Protein AF-A0A2T2U569-F1 (afdb_monomer)

Solvent-accessible surface area (backbone atoms only — not comparable to full-atom values): 11747 Å² total; per-residue (Å²): 143,77,81,62,65,64,56,52,55,53,52,56,54,51,52,57,49,50,53,54,46,53,53,51,50,53,52,51,53,50,50,53,49,52,52,52,51,50,49,54,54,56,60,64,69,66,61,85,78,81,76,74,76,66,55,92,81,37,88,46,54,38,32,41,36,45,56,90,93,44,63,32,44,30,38,46,42,90,82,48,63,81,83,58,42,65,55,46,86,83,46,78,75,32,47,26,39,31,42,30,76,36,33,58,43,48,61,77,55,77,34,75,55,73,69,31,53,49,46,56,73,75,41,89,39,54,17,24,33,39,38,35,66,28,72,59,59,70,62,76,75,38,74,90,41,60,69,46,80,43,62,33,37,71,66,59,47,50,54,51,53,48,54,56,36,67,38,46,33,57,49,101,83,59,40,56,37,77,66,46,83,34,98,44,98,81,20,35,24,26,35,22,79,48,47,50,56,92,70,80,80,75,83,75,132

Foldseek 3Di:
DPPPPVVVVVVVVVVVVVVVVVVVVVVVVVVCVVVVVVVVVVVVVVDPPPPADQDPPQPFKWKWWDDPPWIKIKGAPVLADCLLALCCVVQVLFRIKIKTKAFLCVQQPNDDDPVSVCCLPPDFGWMKIKIDGHNDPPCVVCVPIDMDIDRDHSVVVVVVSNVVRLQFDADPVRHGAFRAQHPDNRMGITTGPDTSPPPPPPPDD

Sequence (205 aa):
MTRNETTLLVSFRNWTARQRAVARWGRRITFVLVVGWGLLLAARCHLPRHAVPSTADSTSAVYLVQHGWHAGIAVRRADVPDDRWPILDDVPNARYLEAGWGETRYYPGEARGVWGTLRAGLWPTGSVLHVVPIDRPVLDRFPEQTVVRVPVDSTALDALTAFVAESFTVDSTGRAVRAAPGYYADSRFYRSPLTGTLVQRRTGE

Secondary structure (DSSP, 8-state):
--SSHHHHHHHHHHHHHHHHHHHHHHHHHHHHHHHHHHHHHHHTT----------TT---EEEEEEETTEEEEEEEGGGS-TTTSTTGGG-TT-SEEEEEEEETTTTTTTT-SHHHHHHHHHS--EEEEEEEEESS-HHHH-TTSEEEEEE--HHHHHHHHHHHHHTSPB-TTSPBPEEEE-SSTT-EEEEEEEESS--------

Mean predicted aligned error: 14.85 Å

Structure (mmCIF, N/CA/C/O backbone):
data_AF-A0A2T2U569-F1
#
_entry.id   AF-A0A2T2U569-F1
#
loop_
_atom_site.group_PDB
_atom_site.id
_atom_site.type_symbol
_atom_site.label_atom_id
_atom_site.label_alt_id
_atom_site.label_comp_id
_atom_site.label_asym_id
_atom_site.label_entity_id
_atom_site.label_seq_id
_atom_site.pdbx_PDB_ins_code
_atom_site.Cartn_x
_atom_site.Cartn_y
_atom_site.Cartn_z
_atom_site.occupancy
_atom_site.B_iso_or_equiv
_atom_site.auth_seq_id
_atom_site.auth_comp_id
_atom_site.auth_asym_id
_atom_site.auth_atom_id
_atom_site.pdbx_PDB_model_num
ATOM 1 N N . MET A 1 1 ? 49.344 37.686 -60.666 1.00 49.78 1 MET A N 1
ATOM 2 C CA . MET A 1 1 ? 47.947 37.260 -60.434 1.00 49.78 1 MET A CA 1
ATOM 3 C C . MET A 1 1 ? 47.971 36.011 -59.549 1.00 49.78 1 MET A C 1
ATOM 5 O O . MET A 1 1 ? 47.895 34.921 -60.075 1.00 49.78 1 MET A O 1
ATOM 9 N N . THR A 1 2 ? 48.227 36.142 -58.237 1.00 54.59 2 THR A N 1
ATOM 10 C CA . THR A 1 2 ? 48.449 34.977 -57.333 1.00 54.59 2 THR A CA 1
ATOM 11 C C . THR A 1 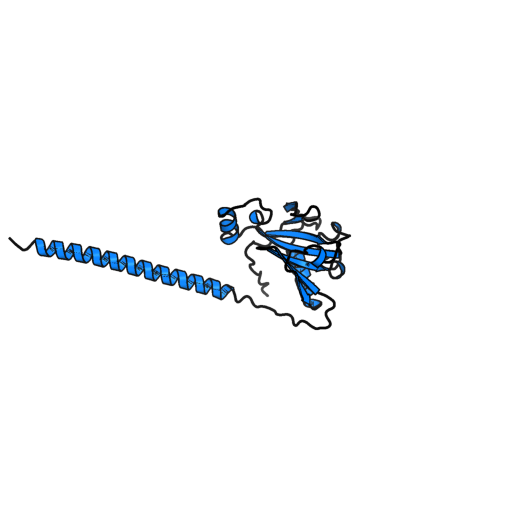2 ? 48.082 35.235 -55.857 1.00 54.59 2 THR A C 1
ATOM 13 O O . THR A 1 2 ? 48.359 34.408 -54.995 1.00 54.59 2 THR A O 1
ATOM 16 N N . ARG A 1 3 ? 47.477 36.382 -55.507 1.00 52.19 3 ARG A N 1
ATOM 17 C CA . ARG A 1 3 ? 47.291 36.791 -54.092 1.00 52.19 3 ARG A CA 1
ATOM 18 C C . ARG A 1 3 ? 45.929 36.408 -53.489 1.00 52.19 3 ARG A C 1
ATOM 20 O O . ARG A 1 3 ? 45.694 36.616 -52.304 1.00 52.19 3 ARG A O 1
ATOM 27 N N . ASN A 1 4 ? 45.025 35.873 -54.299 1.00 55.38 4 ASN A N 1
ATOM 28 C CA . ASN A 1 4 ? 43.618 35.635 -53.972 1.00 55.38 4 ASN A CA 1
ATOM 29 C C . ASN A 1 4 ? 43.306 34.172 -53.601 1.00 55.38 4 ASN A C 1
ATOM 31 O O . ASN A 1 4 ? 42.452 33.941 -52.748 1.00 55.38 4 ASN A O 1
ATOM 35 N N . GLU A 1 5 ? 44.023 33.192 -54.151 1.00 52.12 5 GLU A N 1
ATOM 36 C CA . GLU A 1 5 ? 43.747 31.766 -53.898 1.00 52.12 5 GLU A CA 1
ATOM 37 C C . GLU A 1 5 ? 44.207 31.300 -52.506 1.00 52.12 5 GLU A C 1
ATOM 39 O O . GLU A 1 5 ? 43.506 30.551 -51.821 1.00 52.12 5 GLU A O 1
ATOM 44 N N . THR A 1 6 ? 45.338 31.819 -52.020 1.00 55.66 6 THR A N 1
ATOM 45 C CA . THR A 1 6 ? 45.895 31.465 -50.704 1.00 55.66 6 THR A CA 1
ATOM 46 C C . THR A 1 6 ? 44.987 31.908 -49.552 1.00 55.66 6 THR A C 1
ATOM 48 O O . THR A 1 6 ? 44.866 31.216 -48.543 1.00 55.66 6 THR A O 1
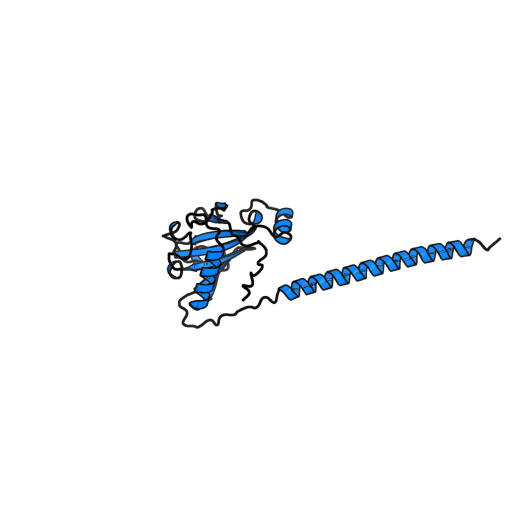ATOM 51 N N . THR A 1 7 ? 44.290 33.035 -49.709 1.00 57.53 7 THR A N 1
ATOM 52 C CA . THR A 1 7 ? 43.399 33.602 -48.684 1.00 57.53 7 THR A CA 1
ATOM 53 C C . THR A 1 7 ? 42.110 32.787 -48.529 1.00 57.53 7 THR A C 1
ATOM 55 O O . THR A 1 7 ? 41.645 32.564 -47.408 1.00 57.53 7 THR A O 1
ATOM 58 N N . LEU A 1 8 ? 41.556 32.280 -49.635 1.00 54.12 8 LEU A N 1
ATOM 59 C CA . LEU A 1 8 ? 40.336 31.466 -49.620 1.00 54.12 8 LEU A CA 1
ATOM 60 C C . LEU A 1 8 ? 40.575 30.085 -48.994 1.00 54.12 8 LEU A C 1
ATOM 62 O O . LEU A 1 8 ? 39.782 29.647 -48.158 1.00 54.12 8 LEU A O 1
ATOM 66 N N . LEU A 1 9 ? 41.703 29.438 -49.306 1.00 54.97 9 LEU A N 1
ATOM 67 C CA . LEU A 1 9 ? 42.071 28.146 -48.715 1.00 54.97 9 LEU A CA 1
ATOM 68 C C . LEU A 1 9 ? 42.332 28.240 -47.202 1.00 54.97 9 LEU A C 1
ATOM 70 O O . LEU A 1 9 ? 41.941 27.345 -46.449 1.00 54.97 9 LEU A O 1
ATOM 74 N N . VAL A 1 10 ? 42.932 29.337 -46.727 1.00 57.12 10 VAL A N 1
ATOM 75 C CA . VAL A 1 10 ? 43.124 29.588 -45.287 1.00 57.12 10 VAL A CA 1
ATOM 76 C C . VAL A 1 10 ? 41.780 29.812 -44.581 1.00 57.12 10 VAL A C 1
ATOM 78 O O . VAL A 1 10 ? 41.545 29.237 -43.516 1.00 57.12 10 VAL A O 1
ATOM 81 N N . SER A 1 11 ? 40.863 30.570 -45.188 1.00 55.56 11 SER A N 1
ATOM 82 C CA . SER A 1 11 ? 39.522 30.823 -44.638 1.00 55.56 11 SER A CA 1
ATOM 83 C C . SER A 1 11 ? 38.683 29.537 -44.507 1.00 55.56 11 SER A C 1
ATOM 85 O O . SER A 1 11 ? 38.119 29.260 -43.444 1.00 55.56 11 SER A O 1
ATOM 87 N N . PHE A 1 12 ? 38.691 28.674 -45.530 1.00 48.59 12 PHE A N 1
ATOM 88 C CA . PHE A 1 12 ? 37.958 27.397 -45.532 1.00 48.59 12 PHE A CA 1
ATOM 89 C C . PHE A 1 12 ? 38.522 26.386 -44.511 1.00 48.59 12 PHE A C 1
ATOM 91 O O . PHE A 1 12 ? 37.781 25.689 -43.806 1.00 48.59 12 PHE A O 1
ATOM 98 N N . ARG A 1 13 ? 39.853 26.341 -44.353 1.00 53.22 13 ARG A N 1
ATOM 99 C CA . ARG A 1 13 ? 40.526 25.484 -43.361 1.00 53.22 13 ARG A CA 1
ATOM 100 C C . ARG A 1 13 ? 40.231 25.931 -41.923 1.00 53.22 13 ARG A C 1
ATOM 102 O O . ARG A 1 13 ? 40.009 25.089 -41.052 1.00 53.22 13 ARG A O 1
ATOM 109 N N . ASN A 1 14 ? 40.126 27.239 -41.693 1.00 48.34 14 ASN A N 1
ATOM 110 C CA . ASN A 1 14 ? 39.764 27.816 -40.395 1.00 48.34 14 ASN A CA 1
ATOM 111 C C . ASN A 1 14 ? 38.282 27.593 -40.034 1.00 48.34 14 ASN A C 1
ATOM 113 O O . ASN A 1 14 ? 37.962 27.366 -38.864 1.00 48.34 14 ASN A O 1
ATOM 117 N N . TRP A 1 15 ? 37.385 27.580 -41.025 1.00 44.09 15 TRP A N 1
ATOM 118 C CA . TRP A 1 15 ? 35.958 27.287 -40.844 1.00 44.09 15 TRP A CA 1
ATOM 119 C C . TRP A 1 15 ? 35.713 25.841 -40.377 1.00 44.09 15 TRP A C 1
ATOM 121 O O . TRP A 1 15 ? 35.064 25.613 -39.354 1.00 44.09 15 TRP A O 1
ATOM 131 N N . THR A 1 16 ? 36.342 24.856 -41.026 1.00 53.72 16 THR A N 1
ATOM 132 C CA . THR A 1 16 ? 36.229 23.437 -40.627 1.00 53.72 16 THR A CA 1
ATOM 133 C C . THR A 1 16 ? 36.933 23.117 -39.299 1.00 53.72 16 THR A C 1
ATOM 135 O O . THR A 1 16 ? 36.534 22.194 -38.584 1.00 53.72 16 THR A O 1
ATOM 138 N N . ALA A 1 17 ? 37.985 23.856 -38.927 1.00 53.59 17 ALA A N 1
ATOM 139 C CA . ALA A 1 17 ? 38.650 23.723 -37.628 1.00 53.59 17 ALA A CA 1
ATOM 140 C C . ALA A 1 17 ? 37.791 24.285 -36.481 1.00 53.59 17 ALA A C 1
ATOM 142 O O . ALA A 1 17 ? 37.677 23.644 -35.432 1.00 53.59 17 ALA A O 1
ATOM 143 N N . ARG A 1 18 ? 37.122 25.429 -36.698 1.00 51.75 18 ARG A N 1
ATOM 144 C CA . ARG A 1 18 ? 36.139 25.999 -35.761 1.00 51.75 18 ARG A CA 1
ATOM 145 C C . ARG A 1 18 ? 34.930 25.081 -35.575 1.00 51.75 18 ARG A C 1
ATOM 147 O O . ARG A 1 18 ? 34.563 24.819 -34.435 1.00 51.75 18 ARG A O 1
ATOM 154 N N . GLN A 1 19 ? 34.383 24.496 -36.642 1.00 54.91 19 GLN A N 1
ATOM 155 C CA . GLN A 1 19 ? 33.280 23.524 -36.546 1.00 54.91 19 GLN A CA 1
ATOM 156 C C . GLN A 1 19 ? 33.671 22.251 -35.778 1.00 54.91 19 GLN A C 1
ATOM 158 O O . GLN A 1 19 ? 32.931 21.788 -34.911 1.00 54.91 19 GLN A O 1
ATOM 163 N N . ARG A 1 20 ? 34.880 21.721 -36.012 1.00 53.38 20 ARG A N 1
ATOM 164 C CA . ARG A 1 20 ? 35.423 20.576 -35.258 1.00 53.38 20 ARG A CA 1
ATOM 165 C C . ARG A 1 20 ? 35.757 20.920 -33.805 1.00 53.38 20 ARG A C 1
ATOM 167 O O . ARG A 1 20 ? 35.710 20.045 -32.943 1.00 53.38 20 ARG A O 1
ATOM 174 N N . ALA A 1 21 ? 36.114 22.166 -33.498 1.00 55.62 21 ALA A N 1
ATOM 175 C CA . ALA A 1 21 ? 36.286 22.635 -32.125 1.00 55.62 21 ALA A CA 1
ATOM 176 C C . ALA A 1 21 ? 34.934 22.764 -31.406 1.00 55.62 21 ALA A C 1
ATOM 178 O O . ALA A 1 21 ? 34.779 22.162 -30.350 1.00 55.62 21 ALA A O 1
ATOM 179 N N . VAL A 1 22 ? 33.938 23.418 -32.008 1.00 59.56 22 VAL A N 1
ATOM 180 C CA . VAL A 1 22 ? 32.576 23.547 -31.454 1.00 59.56 22 VAL A CA 1
ATOM 181 C C . VAL A 1 22 ? 31.937 22.174 -31.211 1.00 59.56 22 VAL A C 1
ATOM 183 O O . VAL A 1 22 ? 31.415 21.929 -30.128 1.00 59.56 22 VAL A O 1
ATOM 186 N N . ALA A 1 23 ? 32.080 21.224 -32.141 1.00 58.41 23 ALA A N 1
ATOM 187 C CA . ALA A 1 23 ? 31.581 19.856 -31.966 1.00 58.41 23 ALA A CA 1
ATOM 188 C C . ALA A 1 23 ? 32.303 19.079 -30.842 1.00 58.41 23 ALA A C 1
ATOM 190 O O . ALA A 1 23 ? 31.681 18.317 -30.102 1.00 58.41 23 ALA A O 1
ATOM 191 N N . ARG A 1 24 ? 33.621 19.277 -30.670 1.00 59.75 24 ARG A N 1
ATOM 192 C CA . ARG A 1 24 ? 34.391 18.685 -29.556 1.00 59.75 24 ARG A CA 1
ATOM 193 C C . ARG A 1 24 ? 34.021 19.304 -28.209 1.00 59.75 24 ARG A C 1
ATOM 195 O O . ARG A 1 24 ? 33.965 18.580 -27.219 1.00 59.75 24 ARG A O 1
ATOM 202 N N . TRP A 1 25 ? 33.761 20.608 -28.173 1.00 60.06 25 TRP A N 1
ATOM 203 C CA . TRP A 1 25 ? 33.301 21.316 -26.979 1.00 60.06 25 TRP A CA 1
ATOM 204 C C . TRP A 1 25 ? 31.881 20.890 -26.592 1.00 60.06 25 TRP A C 1
ATOM 206 O O . TRP A 1 25 ? 31.662 20.540 -25.437 1.00 60.06 25 TRP A O 1
ATOM 216 N N . GLY A 1 26 ? 30.963 20.771 -27.555 1.00 67.94 26 GLY A N 1
ATOM 217 C CA . GLY A 1 26 ? 29.616 20.242 -27.319 1.00 67.94 26 GLY A CA 1
ATOM 218 C C . GLY A 1 26 ? 29.625 18.809 -26.779 1.00 67.94 26 GLY A C 1
ATOM 219 O O . GLY A 1 26 ? 28.919 18.498 -25.822 1.00 67.94 26 GLY A O 1
ATOM 220 N N . ARG A 1 27 ? 30.499 17.943 -27.309 1.00 73.00 27 ARG A N 1
ATOM 221 C CA . ARG A 1 27 ? 30.642 16.560 -26.826 1.00 73.00 27 ARG A CA 1
ATOM 222 C C . ARG A 1 27 ? 31.241 16.473 -25.417 1.00 73.00 27 ARG A C 1
ATOM 224 O O . ARG A 1 27 ? 30.821 15.625 -24.638 1.00 73.00 27 ARG A O 1
ATOM 231 N N . ARG A 1 28 ? 32.179 17.361 -25.065 1.00 78.75 28 ARG A N 1
ATOM 232 C CA . ARG A 1 28 ? 32.732 17.465 -23.700 1.00 78.75 28 ARG A CA 1
ATOM 233 C C . ARG A 1 28 ? 31.693 17.969 -22.701 1.00 78.75 28 ARG A C 1
ATOM 235 O O . ARG A 1 28 ? 31.575 17.387 -21.632 1.00 78.75 28 ARG A O 1
ATOM 242 N N . ILE A 1 29 ? 30.916 18.988 -23.068 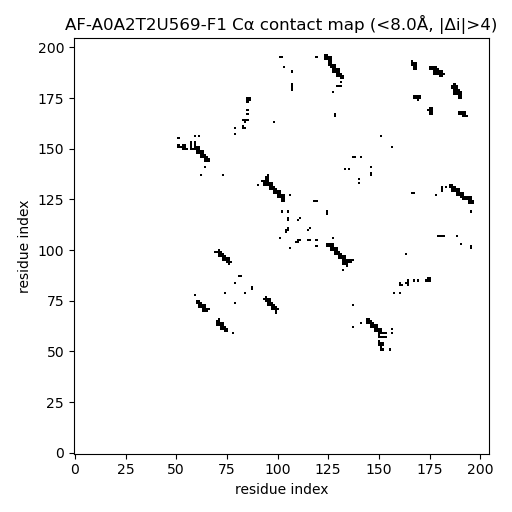1.00 82.25 29 ILE A N 1
ATOM 243 C CA . ILE A 1 29 ? 29.816 19.501 -22.237 1.00 82.25 29 ILE A CA 1
ATOM 244 C C . ILE A 1 29 ? 28.772 18.403 -22.016 1.00 82.25 29 ILE A C 1
ATOM 246 O O . ILE A 1 29 ? 28.397 18.140 -20.881 1.00 82.25 29 ILE A O 1
ATOM 250 N N . THR A 1 30 ? 28.376 17.697 -23.077 1.00 78.38 30 THR A N 1
ATOM 251 C CA . THR A 1 30 ? 27.422 16.578 -22.983 1.00 78.38 30 THR A CA 1
ATOM 252 C C . THR A 1 30 ? 27.940 15.476 -22.057 1.00 78.38 30 THR A C 1
ATOM 254 O O . THR A 1 30 ? 27.203 15.002 -21.201 1.00 78.38 30 THR A O 1
ATOM 257 N N . PHE A 1 31 ? 29.218 15.101 -22.170 1.00 83.19 31 PHE A N 1
ATOM 258 C CA . PHE A 1 31 ? 29.828 14.103 -21.289 1.00 83.19 31 PHE A CA 1
ATOM 259 C C . PHE A 1 31 ? 29.836 14.547 -19.819 1.00 83.19 31 PHE A C 1
ATOM 261 O O . PHE A 1 31 ? 29.443 13.775 -18.951 1.00 83.19 31 PHE A O 1
ATOM 268 N N . VAL A 1 32 ? 30.215 15.798 -19.536 1.00 88.44 32 VAL A N 1
ATOM 269 C CA . VAL A 1 32 ? 30.189 16.356 -18.172 1.00 88.44 32 VAL A CA 1
ATOM 270 C C . VAL A 1 32 ? 28.767 16.380 -17.610 1.00 88.44 32 VAL A C 1
ATOM 272 O O . VAL A 1 32 ? 28.576 16.027 -16.451 1.00 88.44 32 VAL A O 1
ATOM 275 N N . LEU A 1 33 ? 27.767 16.732 -18.422 1.00 87.00 33 LEU A N 1
ATOM 276 C CA . LEU A 1 33 ? 26.363 16.711 -18.008 1.00 87.00 33 LEU A CA 1
ATOM 277 C C . LEU A 1 33 ? 25.877 15.289 -17.702 1.00 87.00 33 LEU A C 1
ATOM 279 O O . LEU A 1 33 ? 25.246 15.088 -16.672 1.00 87.00 33 LEU A O 1
ATOM 283 N N . VAL A 1 34 ? 26.204 14.299 -18.538 1.00 87.25 34 VAL A N 1
ATOM 284 C CA . VAL A 1 34 ? 25.826 12.891 -18.311 1.00 87.25 34 VAL A CA 1
ATOM 285 C C . VAL A 1 34 ? 26.503 12.325 -17.064 1.00 87.25 34 VAL A C 1
ATOM 287 O O . VAL A 1 34 ? 25.841 11.693 -16.246 1.00 87.25 34 VAL A O 1
ATOM 290 N N . VAL A 1 35 ? 27.801 12.582 -16.879 1.00 88.06 35 VAL A N 1
ATOM 291 C CA . VAL A 1 35 ? 28.538 12.142 -15.684 1.00 88.06 35 VAL A CA 1
ATOM 292 C C . VAL A 1 35 ? 28.014 12.847 -14.435 1.00 88.06 35 VAL A C 1
ATOM 294 O O . VAL A 1 35 ? 27.772 12.191 -13.428 1.00 88.06 35 VAL A O 1
ATOM 297 N N . GLY A 1 36 ? 27.770 14.158 -14.498 1.00 86.50 36 GLY A N 1
ATOM 298 C CA . GLY A 1 36 ? 27.187 14.920 -13.394 1.00 86.50 36 GLY A CA 1
ATOM 299 C C . GLY A 1 36 ? 25.785 14.436 -13.024 1.00 86.50 36 GLY A C 1
ATOM 300 O O . GLY A 1 36 ? 25.479 14.285 -11.844 1.00 86.50 36 GLY A O 1
ATOM 301 N N . TRP A 1 37 ? 24.951 14.118 -14.016 1.00 81.44 37 TRP A N 1
ATOM 302 C CA . TRP A 1 37 ? 23.617 13.560 -13.798 1.00 81.44 37 TRP A CA 1
ATOM 303 C C . TRP A 1 37 ? 23.678 12.138 -13.221 1.00 81.44 37 TRP A C 1
ATOM 305 O O . TRP A 1 37 ? 22.953 11.829 -12.280 1.00 81.44 37 TRP A O 1
ATOM 315 N N . GLY A 1 38 ? 24.606 11.302 -13.697 1.00 79.75 38 GLY A N 1
ATOM 316 C CA . GLY A 1 38 ? 24.872 9.979 -13.127 1.00 79.75 38 GLY A CA 1
ATOM 317 C C . GLY A 1 38 ? 25.360 10.040 -11.676 1.00 79.75 38 GLY A C 1
ATOM 318 O O . GLY A 1 38 ? 24.885 9.275 -10.840 1.00 79.75 38 GLY A O 1
ATOM 319 N N . LEU A 1 39 ? 26.239 10.991 -11.347 1.00 80.44 39 LEU A N 1
ATOM 320 C CA . LEU A 1 39 ? 26.695 11.237 -9.975 1.00 80.44 39 LEU A CA 1
ATOM 321 C C . LEU A 1 39 ? 25.562 11.756 -9.079 1.00 80.44 39 LEU A C 1
ATOM 323 O O . LEU A 1 39 ? 25.449 11.317 -7.939 1.00 80.44 39 LEU A O 1
ATOM 327 N N . LEU A 1 40 ? 24.693 12.637 -9.587 1.00 76.94 40 LEU A N 1
ATOM 328 C CA . LEU A 1 40 ? 23.496 13.096 -8.872 1.00 76.94 40 LEU A CA 1
ATOM 329 C C . LEU A 1 40 ? 22.522 11.946 -8.582 1.00 76.94 40 LEU A C 1
ATOM 331 O O . LEU A 1 40 ? 21.993 11.863 -7.475 1.00 76.94 40 LEU A O 1
ATOM 335 N N . LEU A 1 41 ? 22.303 11.045 -9.544 1.00 72.00 41 LEU A N 1
ATOM 336 C CA . LEU A 1 41 ? 21.484 9.849 -9.336 1.00 72.00 41 LEU A CA 1
ATOM 337 C C . LEU A 1 41 ? 22.122 8.881 -8.332 1.00 72.00 41 LEU A C 1
ATOM 339 O O . LEU A 1 41 ? 21.429 8.388 -7.447 1.00 72.00 41 LEU A O 1
ATOM 343 N N . ALA A 1 42 ? 23.436 8.659 -8.417 1.00 67.12 42 ALA A N 1
ATOM 344 C CA . ALA A 1 42 ? 24.163 7.814 -7.473 1.00 67.12 42 ALA A CA 1
ATOM 345 C C . ALA A 1 42 ? 24.147 8.395 -6.048 1.00 67.12 42 ALA A C 1
ATOM 347 O O . ALA A 1 42 ? 23.933 7.662 -5.085 1.00 67.12 42 ALA A O 1
ATOM 348 N N . ALA A 1 43 ? 24.275 9.719 -5.906 1.00 65.06 43 ALA A N 1
ATOM 349 C CA . ALA A 1 43 ? 24.172 10.404 -4.620 1.00 65.06 43 ALA A CA 1
ATOM 350 C C . ALA A 1 43 ? 22.782 10.231 -3.976 1.00 65.06 43 ALA A C 1
ATOM 352 O O . ALA A 1 43 ? 22.673 10.155 -2.753 1.00 65.06 43 ALA A O 1
ATOM 353 N N . ARG A 1 44 ? 21.717 10.096 -4.783 1.00 53.31 44 ARG A N 1
ATOM 354 C CA . ARG A 1 44 ? 20.355 9.818 -4.295 1.00 53.31 44 ARG A CA 1
ATOM 355 C C . ARG A 1 44 ? 20.101 8.363 -3.890 1.00 53.31 44 ARG A C 1
ATOM 357 O O . ARG A 1 44 ? 19.078 8.101 -3.267 1.00 53.31 44 ARG A O 1
ATOM 364 N N . CYS A 1 45 ? 21.026 7.439 -4.151 1.00 50.81 45 CYS A N 1
ATOM 365 C CA . CYS A 1 45 ? 20.961 6.074 -3.617 1.00 50.81 45 CYS A CA 1
ATOM 366 C C . CYS 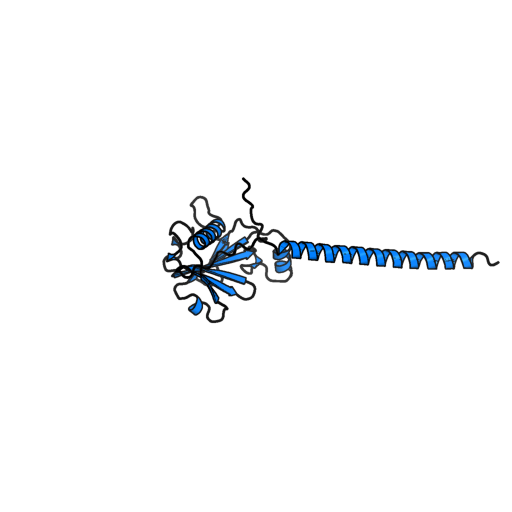A 1 45 ? 21.406 5.975 -2.144 1.00 50.81 45 CYS A C 1
ATOM 368 O O . CYS A 1 45 ? 21.212 4.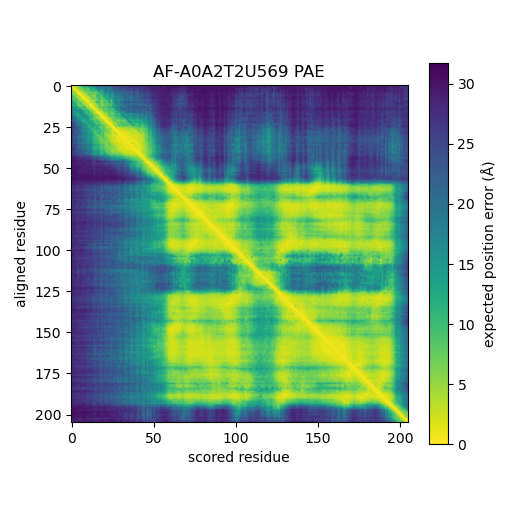930 -1.522 1.00 50.81 45 CYS A O 1
ATOM 370 N N . HIS A 1 46 ? 21.963 7.046 -1.566 1.00 45.31 46 HIS A N 1
ATOM 371 C CA . HIS A 1 46 ? 22.366 7.119 -0.157 1.00 45.31 46 HIS A CA 1
ATOM 372 C C . HIS A 1 46 ? 21.228 7.595 0.760 1.00 45.31 46 HIS A C 1
ATOM 374 O O . HIS A 1 46 ? 21.440 8.423 1.646 1.00 45.31 46 HIS A O 1
ATOM 380 N N . LEU A 1 47 ? 20.009 7.081 0.566 1.00 45.72 47 LEU A N 1
ATOM 381 C CA . LEU A 1 47 ? 18.972 7.234 1.586 1.00 45.72 47 LEU A CA 1
ATOM 382 C C . LEU A 1 47 ? 19.463 6.526 2.866 1.00 45.72 47 LEU A C 1
ATOM 384 O O . LEU A 1 47 ? 19.916 5.380 2.759 1.00 45.72 47 LEU A O 1
ATOM 388 N N . PRO A 1 48 ? 19.411 7.160 4.054 1.00 39.38 48 PRO A N 1
ATOM 389 C CA . PRO A 1 48 ? 19.801 6.514 5.300 1.00 39.38 48 PRO A CA 1
ATOM 390 C C . PRO A 1 48 ? 18.978 5.239 5.487 1.00 39.38 48 PRO A C 1
ATOM 392 O O . PRO A 1 48 ? 17.770 5.285 5.714 1.00 39.38 48 PRO A O 1
ATOM 395 N N . ARG A 1 49 ? 19.625 4.081 5.347 1.00 43.22 49 ARG A N 1
ATOM 396 C CA . ARG A 1 49 ? 19.005 2.798 5.669 1.00 43.22 49 ARG A CA 1
ATOM 397 C C . ARG A 1 49 ? 19.072 2.654 7.181 1.00 43.22 49 ARG A C 1
ATOM 399 O O . ARG A 1 49 ? 20.111 2.279 7.715 1.00 43.22 49 ARG A O 1
ATOM 406 N N . HIS A 1 50 ? 17.978 2.967 7.866 1.00 43.72 50 HIS A N 1
ATOM 407 C CA . HIS A 1 50 ? 17.800 2.516 9.240 1.00 43.72 50 HIS A CA 1
ATOM 408 C C . HIS A 1 50 ? 17.562 1.005 9.194 1.00 43.72 50 HIS A C 1
ATOM 410 O O . HIS A 1 50 ? 16.440 0.543 9.004 1.00 43.72 50 HIS A O 1
ATOM 416 N N . ALA A 1 51 ? 18.644 0.231 9.281 1.00 42.44 51 ALA A N 1
ATOM 417 C CA . ALA A 1 51 ? 18.551 -1.195 9.540 1.00 42.44 51 ALA A CA 1
ATOM 418 C C . ALA A 1 51 ? 18.149 -1.352 11.007 1.00 42.44 51 ALA A C 1
ATOM 420 O O . ALA A 1 51 ? 18.959 -1.126 11.905 1.00 42.44 51 ALA A O 1
ATOM 421 N N . VAL A 1 52 ? 16.882 -1.672 11.245 1.00 49.88 52 VAL A N 1
ATOM 422 C CA . VAL A 1 52 ? 16.434 -2.072 12.576 1.00 49.88 52 VAL A CA 1
ATOM 423 C C . VAL A 1 52 ? 17.053 -3.445 12.859 1.00 49.88 52 VAL A C 1
ATOM 425 O O . VAL A 1 52 ? 16.900 -4.343 12.024 1.00 49.88 52 VAL A O 1
ATOM 428 N N . PRO A 1 53 ? 17.795 -3.629 13.966 1.00 43.22 53 PRO A N 1
ATOM 429 C CA . PRO A 1 53 ? 18.350 -4.927 14.320 1.00 43.22 53 PRO A CA 1
ATOM 430 C C . PRO A 1 53 ? 17.232 -5.968 14.433 1.00 43.22 53 PRO A C 1
ATOM 432 O O . PRO A 1 53 ? 16.283 -5.791 15.191 1.00 43.22 53 PRO A O 1
ATOM 435 N N . SER A 1 54 ? 17.336 -7.067 13.685 1.00 44.38 54 SER A N 1
ATOM 436 C CA . SER A 1 54 ? 16.418 -8.195 13.838 1.00 44.38 54 SER A CA 1
ATOM 437 C C . SER A 1 54 ? 16.702 -8.892 15.167 1.00 44.38 54 SER A C 1
ATOM 439 O O . SER A 1 54 ? 17.611 -9.716 15.264 1.00 44.38 54 SER A O 1
ATOM 441 N N . THR A 1 55 ? 15.936 -8.569 16.205 1.00 45.91 55 THR A N 1
ATOM 442 C CA . THR A 1 55 ? 15.973 -9.325 17.459 1.00 45.91 55 THR A CA 1
ATOM 443 C C . THR A 1 55 ? 15.272 -10.664 17.232 1.00 45.91 55 THR A C 1
ATOM 445 O O . THR A 1 55 ? 14.134 -10.705 16.754 1.00 45.91 55 THR A O 1
ATOM 448 N N . ALA A 1 56 ? 15.955 -11.764 17.564 1.00 48.56 56 ALA A N 1
ATOM 449 C CA . ALA A 1 56 ? 15.465 -13.137 17.397 1.00 48.56 56 ALA A CA 1
ATOM 450 C C . ALA A 1 56 ? 14.146 -13.428 18.152 1.00 48.56 56 ALA A C 1
ATOM 452 O O . ALA A 1 56 ? 13.460 -14.388 17.816 1.00 48.56 56 ALA A O 1
ATOM 453 N N . ASP A 1 57 ? 13.763 -12.558 19.093 1.00 44.12 57 ASP A N 1
ATOM 454 C CA . ASP A 1 57 ? 12.518 -12.626 19.869 1.00 44.12 57 ASP A CA 1
ATOM 455 C C . ASP A 1 57 ? 11.315 -11.920 19.217 1.00 44.12 57 ASP A C 1
ATOM 457 O O . ASP A 1 57 ? 10.213 -11.922 19.770 1.00 44.12 57 ASP A O 1
ATOM 461 N N . SER A 1 58 ? 11.473 -11.321 18.031 1.00 52.09 58 SER A N 1
ATOM 462 C CA . SER A 1 58 ? 10.330 -10.741 17.320 1.00 52.09 58 SER A CA 1
ATOM 463 C C . SER A 1 58 ? 9.429 -11.831 16.724 1.00 52.09 58 SER A C 1
ATOM 465 O O . SER A 1 58 ? 9.691 -12.424 15.676 1.00 52.09 58 SER A O 1
ATOM 467 N N . THR A 1 59 ? 8.312 -12.102 17.400 1.00 56.62 59 THR A N 1
ATOM 468 C CA . THR A 1 59 ? 7.211 -12.927 16.869 1.00 56.62 59 THR A CA 1
ATOM 469 C C . THR A 1 59 ? 6.510 -12.255 15.682 1.00 56.62 59 THR A C 1
ATOM 471 O O . THR A 1 59 ? 5.899 -12.940 14.851 1.00 56.62 59 THR A O 1
ATOM 474 N N . SER A 1 60 ? 6.655 -10.936 15.561 1.00 69.69 60 SER A N 1
ATOM 475 C CA . SER A 1 60 ? 6.151 -10.133 14.455 1.00 69.69 60 SER A CA 1
ATOM 476 C C . SER A 1 60 ? 7.065 -10.208 13.232 1.00 69.69 60 SER A C 1
ATOM 478 O O . SER A 1 60 ? 8.288 -10.106 13.313 1.00 69.69 60 SER A O 1
ATOM 480 N N . ALA A 1 61 ? 6.466 -10.408 12.061 1.00 81.94 61 ALA A N 1
ATOM 481 C CA . ALA A 1 61 ? 7.197 -10.447 10.802 1.00 81.94 61 ALA A CA 1
ATOM 482 C C . ALA A 1 61 ? 6.373 -9.816 9.690 1.00 81.94 61 ALA A C 1
ATOM 484 O O . ALA A 1 61 ? 5.153 -9.991 9.632 1.00 81.94 61 ALA A O 1
ATOM 485 N N . VAL A 1 62 ? 7.071 -9.149 8.781 1.00 88.50 62 VAL A N 1
ATOM 486 C CA . VAL A 1 62 ? 6.501 -8.610 7.549 1.00 88.50 62 VAL A CA 1
ATOM 487 C C . VAL A 1 62 ? 6.969 -9.455 6.376 1.00 88.50 62 VAL A C 1
ATOM 489 O O . VAL A 1 62 ? 8.045 -10.055 6.413 1.00 88.50 62 VAL A O 1
ATOM 492 N N . TYR A 1 63 ? 6.151 -9.536 5.336 1.00 85.69 63 TYR A N 1
ATOM 493 C CA . TYR A 1 63 ? 6.454 -10.310 4.141 1.00 85.69 63 TYR A CA 1
ATOM 494 C C . TYR A 1 63 ? 6.591 -9.358 2.962 1.00 85.69 63 TYR A C 1
ATOM 496 O O . TYR A 1 63 ? 5.681 -8.594 2.670 1.00 85.69 63 TYR A O 1
ATOM 504 N N . LEU A 1 64 ? 7.730 -9.400 2.286 1.00 87.31 64 LEU A N 1
ATOM 505 C CA . LEU A 1 64 ? 7.942 -8.693 1.030 1.00 87.31 64 LEU A CA 1
ATOM 506 C C . LEU A 1 64 ? 7.533 -9.624 -0.103 1.00 87.31 64 LEU A C 1
ATOM 508 O O . LEU A 1 64 ? 8.106 -10.706 -0.225 1.00 87.31 64 LEU A O 1
ATOM 512 N N . VAL A 1 65 ? 6.561 -9.213 -0.913 1.00 82.50 65 VAL A N 1
ATOM 513 C CA . VAL A 1 65 ? 6.074 -9.985 -2.060 1.00 82.50 65 VAL A CA 1
ATOM 514 C C . VAL A 1 65 ? 6.520 -9.291 -3.339 1.00 82.50 65 VAL A C 1
ATOM 516 O O . VAL A 1 65 ? 6.188 -8.131 -3.583 1.00 82.50 65 VAL A O 1
ATOM 519 N N . GLN A 1 66 ? 7.300 -9.986 -4.162 1.00 80.62 66 GLN A N 1
ATOM 520 C CA . GLN A 1 66 ? 7.761 -9.459 -5.440 1.00 80.62 66 GLN A CA 1
ATOM 521 C C . GLN A 1 66 ? 6.764 -9.797 -6.555 1.00 80.62 66 GLN A C 1
ATOM 523 O O . GLN A 1 66 ? 6.599 -10.952 -6.934 1.00 80.62 66 GLN A O 1
ATOM 528 N N . HIS A 1 67 ? 6.172 -8.768 -7.150 1.00 76.44 67 HIS A N 1
ATOM 529 C CA . HIS A 1 67 ? 5.286 -8.829 -8.310 1.00 76.44 67 HIS A CA 1
ATOM 530 C C . HIS A 1 67 ? 5.988 -8.290 -9.566 1.00 76.44 67 HIS A C 1
ATOM 532 O O . HIS A 1 67 ? 5.622 -7.243 -10.101 1.00 76.44 67 HIS A O 1
ATOM 538 N N . GLY A 1 68 ? 7.024 -8.988 -10.045 1.00 71.12 68 GLY A N 1
ATOM 539 C CA . GLY A 1 68 ? 7.796 -8.579 -11.227 1.00 71.12 68 GLY A CA 1
ATOM 540 C C . GLY A 1 68 ? 8.443 -7.197 -11.058 1.00 71.12 68 GLY A C 1
ATOM 541 O O . GLY A 1 68 ? 9.504 -7.084 -10.450 1.00 71.12 68 GLY A O 1
ATOM 542 N N . TRP A 1 69 ? 7.795 -6.154 -11.591 1.00 62.69 69 TRP A N 1
ATOM 543 C CA . TRP A 1 69 ? 8.206 -4.743 -11.474 1.00 62.69 69 TRP A CA 1
ATOM 544 C C . TRP A 1 69 ? 7.654 -4.024 -10.235 1.00 62.69 69 TRP A C 1
ATOM 546 O O . TRP A 1 69 ? 8.049 -2.892 -9.960 1.00 62.69 69 TRP A O 1
ATOM 556 N N . HIS A 1 70 ? 6.727 -4.648 -9.512 1.00 73.06 70 HIS A N 1
ATOM 557 C CA . HIS A 1 70 ? 6.110 -4.112 -8.306 1.00 73.06 70 HIS A CA 1
ATOM 558 C C . HIS A 1 70 ? 6.514 -4.947 -7.086 1.00 73.06 70 HIS A C 1
ATOM 560 O O . HIS A 1 70 ? 6.809 -6.131 -7.217 1.00 73.06 70 HIS A O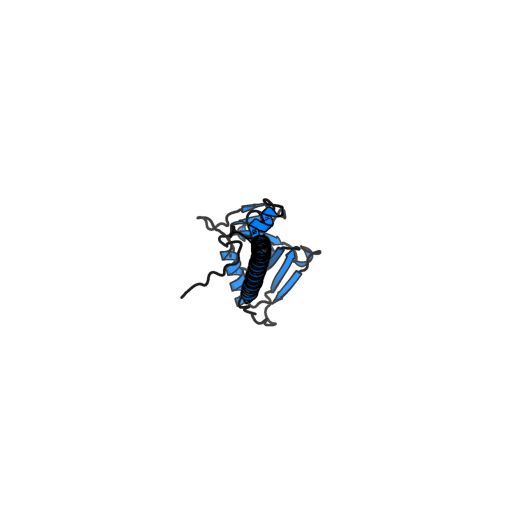 1
ATOM 566 N N . ALA A 1 71 ? 6.531 -4.346 -5.900 1.00 77.69 71 ALA A N 1
ATOM 567 C CA . ALA A 1 71 ? 6.723 -5.064 -4.649 1.00 77.69 71 ALA A CA 1
ATOM 568 C C . ALA A 1 71 ? 5.694 -4.582 -3.628 1.00 77.69 71 ALA A C 1
ATOM 570 O O . ALA A 1 71 ? 5.534 -3.374 -3.440 1.00 77.69 71 ALA A O 1
ATOM 571 N N . GLY A 1 72 ? 5.023 -5.533 -2.988 1.00 85.44 72 GLY A N 1
ATOM 572 C CA . GLY A 1 72 ? 4.086 -5.286 -1.904 1.00 85.44 72 GLY A CA 1
ATOM 573 C C . GLY A 1 72 ? 4.671 -5.696 -0.560 1.00 85.44 72 GLY A C 1
ATOM 574 O O . GLY A 1 72 ? 5.575 -6.533 -0.468 1.00 85.44 72 GLY A O 1
ATOM 575 N N . ILE A 1 73 ? 4.157 -5.081 0.499 1.00 89.12 73 ILE A N 1
ATOM 576 C CA . ILE A 1 73 ? 4.487 -5.420 1.879 1.00 89.12 73 ILE A CA 1
ATOM 577 C C . ILE A 1 73 ? 3.231 -5.991 2.521 1.00 89.12 73 ILE A C 1
ATOM 579 O O . ILE A 1 73 ? 2.231 -5.289 2.654 1.00 89.12 73 ILE A O 1
ATOM 583 N N . ALA A 1 74 ? 3.288 -7.250 2.940 1.00 89.31 74 ALA A N 1
ATOM 584 C CA . ALA A 1 74 ? 2.221 -7.911 3.667 1.00 89.31 74 ALA A CA 1
ATOM 585 C C . ALA A 1 74 ? 2.501 -7.947 5.171 1.00 89.31 74 ALA A C 1
ATOM 587 O O . ALA A 1 74 ? 3.546 -8.416 5.630 1.00 89.31 74 ALA A O 1
ATOM 588 N N . VAL A 1 75 ? 1.527 -7.468 5.939 1.00 90.50 75 VAL A N 1
ATOM 589 C CA . VAL A 1 75 ? 1.530 -7.460 7.405 1.00 90.50 75 VAL A CA 1
ATOM 590 C C . VAL A 1 75 ? 0.406 -8.347 7.923 1.00 90.50 75 VAL A C 1
ATOM 592 O O . VAL A 1 75 ? -0.619 -8.526 7.261 1.00 90.50 75 VAL A O 1
ATOM 595 N N . ARG A 1 76 ? 0.585 -8.944 9.101 1.00 89.75 76 ARG A N 1
ATOM 596 C CA . ARG A 1 76 ? -0.476 -9.732 9.735 1.00 89.75 76 ARG A CA 1
ATOM 597 C C . ARG A 1 76 ? -1.525 -8.787 10.308 1.00 89.75 76 ARG A C 1
ATOM 599 O O . ARG A 1 76 ? -1.176 -7.857 11.025 1.00 89.75 76 ARG A O 1
ATOM 606 N N . ARG A 1 77 ? -2.807 -9.064 10.067 1.00 87.62 77 ARG A N 1
ATOM 607 C CA . ARG A 1 77 ? -3.914 -8.237 10.572 1.00 87.62 77 ARG A CA 1
ATOM 608 C C . ARG A 1 77 ? -3.924 -8.121 12.099 1.00 87.62 77 ARG A C 1
ATOM 610 O O . ARG A 1 77 ? -4.220 -7.053 12.619 1.00 87.62 77 ARG A O 1
ATOM 617 N N . ALA A 1 78 ? -3.592 -9.210 12.792 1.00 86.38 78 ALA A N 1
ATOM 618 C CA . ALA A 1 78 ? -3.556 -9.263 14.254 1.00 86.38 78 ALA A CA 1
ATOM 619 C C . ALA A 1 78 ? -2.452 -8.390 14.876 1.00 86.38 78 ALA A C 1
ATOM 621 O O . ALA A 1 78 ? -2.544 -8.059 16.052 1.00 86.38 78 ALA A O 1
ATOM 622 N N . ASP A 1 79 ? -1.434 -8.012 14.095 1.00 86.31 79 ASP A N 1
ATOM 623 C CA . ASP A 1 79 ? -0.333 -7.177 14.578 1.00 86.31 79 ASP A CA 1
ATOM 624 C C . ASP A 1 79 ? -0.588 -5.676 14.293 1.00 86.31 79 ASP A C 1
ATOM 626 O O . ASP A 1 79 ? 0.248 -4.833 14.612 1.00 86.31 79 ASP A O 1
ATOM 630 N N . VAL A 1 80 ? -1.732 -5.334 13.680 1.00 85.38 80 VAL A N 1
ATOM 631 C CA . VAL A 1 80 ? -2.158 -3.958 13.376 1.00 85.38 80 VAL A CA 1
ATOM 632 C C . VAL A 1 80 ? -3.328 -3.586 14.293 1.00 85.38 80 VAL A C 1
ATOM 634 O O . VAL A 1 80 ? -4.332 -4.303 14.279 1.00 85.38 80 VAL A O 1
ATOM 637 N N . PRO A 1 81 ? -3.248 -2.477 15.054 1.00 85.75 81 PRO A N 1
ATOM 638 C CA . PRO A 1 81 ? -4.370 -1.999 15.862 1.00 85.75 81 PRO A CA 1
ATOM 639 C C . PRO A 1 81 ? -5.618 -1.728 15.011 1.00 85.75 81 PRO A C 1
ATOM 641 O O . PRO A 1 81 ? -5.509 -1.234 13.887 1.00 85.75 81 PRO A O 1
ATOM 644 N N . ASP A 1 82 ? -6.800 -2.038 15.548 1.00 81.81 82 ASP A N 1
ATOM 645 C CA . ASP A 1 82 ? -8.077 -1.997 14.814 1.00 81.81 82 ASP A CA 1
ATOM 646 C C . ASP A 1 82 ? -8.457 -0.600 14.300 1.00 81.81 82 ASP A C 1
ATOM 648 O O . ASP A 1 82 ? -9.160 -0.477 13.302 1.00 81.81 82 ASP A O 1
ATOM 652 N N . ASP A 1 83 ? -7.952 0.451 14.938 1.00 81.81 83 ASP A N 1
ATOM 653 C CA . ASP A 1 83 ? -8.166 1.851 14.577 1.00 81.81 83 ASP A CA 1
ATOM 654 C C . ASP A 1 83 ? -7.077 2.417 13.651 1.00 81.81 83 ASP A C 1
ATOM 656 O O . ASP A 1 83 ? -7.200 3.537 13.152 1.00 81.81 83 ASP A O 1
ATOM 660 N N . ARG A 1 84 ? -5.995 1.665 13.403 1.00 84.88 84 ARG A N 1
ATOM 661 C CA . ARG A 1 84 ? -4.813 2.203 12.720 1.00 84.88 84 ARG A CA 1
ATOM 662 C C . ARG A 1 84 ? -5.035 2.384 11.229 1.00 84.88 84 ARG A C 1
ATOM 664 O O . ARG A 1 84 ? -4.571 3.371 10.664 1.00 84.88 84 ARG A O 1
ATOM 671 N N . TRP A 1 85 ? -5.666 1.415 10.564 1.00 88.00 85 TRP A N 1
ATOM 672 C CA . TRP A 1 85 ? -5.896 1.480 9.120 1.00 88.00 85 TRP A CA 1
ATOM 673 C C . TRP A 1 85 ? -7.377 1.734 8.819 1.00 88.00 85 TRP A C 1
ATOM 675 O O . TRP A 1 85 ? -8.232 0.964 9.249 1.00 88.00 85 TRP A O 1
ATOM 685 N N . PRO A 1 86 ? -7.704 2.727 7.973 1.00 85.56 86 PRO A N 1
ATOM 686 C CA . PRO A 1 86 ? -9.089 3.116 7.677 1.00 85.56 86 PRO A CA 1
ATOM 687 C C . PRO A 1 86 ? -9.881 2.085 6.849 1.00 85.56 86 PRO A C 1
ATOM 689 O O . PRO A 1 86 ? -11.007 2.353 6.432 1.00 85.56 86 PRO A O 1
ATOM 692 N N . ILE A 1 87 ? -9.277 0.932 6.543 1.00 84.94 87 ILE A N 1
ATOM 693 C CA . ILE A 1 87 ? -9.841 -0.124 5.694 1.00 84.94 87 ILE A CA 1
ATOM 694 C C . ILE A 1 87 ? -10.123 -1.419 6.458 1.00 84.94 87 ILE A C 1
ATOM 696 O O . ILE A 1 87 ? -10.693 -2.326 5.864 1.00 84.94 87 ILE A O 1
ATOM 700 N N . LEU A 1 88 ? -9.736 -1.535 7.736 1.00 84.44 88 LEU A N 1
ATOM 701 C CA . LEU A 1 88 ? -9.812 -2.807 8.474 1.00 84.44 88 LEU A CA 1
ATOM 702 C C . LEU A 1 88 ? -11.248 -3.319 8.619 1.00 84.44 88 LEU A C 1
ATOM 704 O O . LEU A 1 88 ? -11.471 -4.521 8.480 1.00 84.44 88 LEU A O 1
ATOM 708 N N . ASP A 1 89 ? -12.208 -2.412 8.789 1.00 84.12 89 ASP A N 1
ATOM 709 C CA . ASP A 1 89 ? -13.638 -2.737 8.860 1.00 84.12 89 ASP A CA 1
ATOM 710 C C . ASP A 1 89 ? -14.192 -3.312 7.547 1.00 84.12 89 ASP A C 1
ATOM 712 O O . ASP A 1 89 ? -15.154 -4.078 7.557 1.00 84.12 89 ASP A O 1
ATOM 716 N N . ASP A 1 90 ? -13.587 -2.968 6.403 1.00 82.44 90 ASP A N 1
ATOM 717 C CA . ASP A 1 90 ? -14.006 -3.469 5.087 1.00 82.44 90 ASP A CA 1
ATOM 718 C C . ASP A 1 90 ? -13.491 -4.897 4.821 1.00 82.44 90 ASP A C 1
ATOM 720 O O . ASP A 1 90 ? -13.961 -5.561 3.894 1.00 82.44 90 ASP A O 1
ATOM 724 N N . VAL A 1 91 ? -12.510 -5.369 5.600 1.00 84.06 91 VAL A N 1
ATOM 725 C CA . VAL A 1 91 ? -11.810 -6.650 5.394 1.00 84.06 91 VAL A CA 1
ATOM 726 C C . VAL A 1 91 ? -11.660 -7.451 6.700 1.00 84.06 91 VAL A C 1
ATOM 728 O O . VAL A 1 91 ? -10.560 -7.895 7.037 1.00 84.06 91 VAL A O 1
ATOM 731 N N . PRO A 1 92 ? -12.759 -7.714 7.435 1.00 81.62 92 PRO A N 1
ATOM 732 C CA . PRO A 1 92 ? -12.703 -8.305 8.777 1.00 81.62 92 PRO A CA 1
ATOM 733 C C . PRO A 1 92 ? -12.139 -9.733 8.802 1.00 81.62 92 PRO A C 1
ATOM 735 O O . PRO A 1 92 ? -11.604 -10.174 9.813 1.00 81.62 92 PRO A O 1
ATOM 738 N N . ASN A 1 93 ? -12.222 -10.454 7.680 1.00 85.31 93 ASN A N 1
ATOM 739 C CA . ASN A 1 93 ? -11.761 -11.841 7.563 1.00 85.31 93 ASN A CA 1
ATOM 740 C C . ASN A 1 93 ? -10.307 -11.961 7.070 1.00 85.31 93 ASN A C 1
ATOM 742 O O . ASN A 1 93 ? -9.823 -13.069 6.840 1.00 85.31 93 ASN A O 1
ATOM 746 N N . ALA A 1 94 ? -9.608 -10.842 6.854 1.00 87.44 94 ALA A N 1
ATOM 747 C CA . ALA A 1 94 ? -8.233 -10.864 6.374 1.00 87.44 94 ALA A CA 1
ATOM 748 C C . ALA A 1 94 ? -7.275 -11.324 7.484 1.00 87.44 94 ALA A C 1
ATOM 750 O O . ALA A 1 94 ? -7.204 -10.728 8.556 1.00 87.44 94 ALA A O 1
ATOM 751 N N . ARG A 1 95 ? -6.479 -12.359 7.209 1.00 88.69 95 ARG A N 1
ATOM 752 C CA . ARG A 1 95 ? -5.381 -12.807 8.075 1.00 88.69 95 ARG A CA 1
ATOM 753 C C . ARG A 1 95 ? -4.122 -11.964 7.861 1.00 88.69 95 ARG A C 1
ATOM 755 O O . ARG A 1 95 ? -3.409 -11.654 8.818 1.00 88.69 95 ARG A O 1
ATOM 762 N N . TYR A 1 96 ? -3.867 -11.585 6.612 1.00 88.56 96 TYR A N 1
ATOM 763 C CA . TYR A 1 96 ? -2.811 -10.663 6.209 1.00 88.56 96 TYR A CA 1
ATOM 764 C C . TYR A 1 96 ? -3.376 -9.578 5.298 1.00 88.56 96 TYR A C 1
ATOM 766 O O . TYR A 1 96 ? -4.380 -9.778 4.616 1.00 88.56 96 TYR A O 1
ATOM 774 N N . LEU A 1 97 ? -2.711 -8.432 5.285 1.00 89.69 97 LEU A N 1
ATOM 775 C CA . LEU A 1 97 ? -2.998 -7.330 4.382 1.00 89.69 97 LEU A CA 1
ATOM 776 C C . LEU A 1 97 ? -1.718 -6.978 3.651 1.00 89.69 97 LEU A C 1
ATOM 778 O O . LEU A 1 97 ? -0.732 -6.610 4.287 1.00 89.69 97 LEU A O 1
ATOM 782 N N . GLU A 1 98 ? -1.737 -7.101 2.331 1.00 89.81 98 GLU A N 1
ATOM 783 C CA . GLU A 1 98 ? -0.663 -6.616 1.477 1.00 89.81 98 GLU A CA 1
ATOM 784 C C . GLU A 1 98 ? -0.963 -5.196 1.014 1.00 89.81 98 GLU A C 1
ATOM 786 O O . GLU A 1 98 ? -2.067 -4.912 0.552 1.00 89.81 98 GLU A O 1
ATOM 791 N N . ALA A 1 99 ? 0.027 -4.319 1.135 1.00 89.25 99 ALA A N 1
ATOM 792 C CA . ALA A 1 99 ? -0.021 -2.941 0.684 1.00 89.25 99 ALA A CA 1
ATOM 793 C C . ALA A 1 99 ? 1.102 -2.674 -0.328 1.00 89.25 99 ALA A C 1
ATOM 795 O O . ALA A 1 99 ? 2.266 -2.995 -0.079 1.00 89.25 99 ALA A O 1
ATOM 796 N N . GLY A 1 100 ? 0.754 -2.061 -1.460 1.00 85.75 100 GLY A N 1
ATOM 797 C CA . GLY A 1 100 ? 1.692 -1.692 -2.517 1.00 85.75 100 GLY A CA 1
ATOM 798 C C . GLY A 1 100 ? 1.407 -0.302 -3.076 1.00 85.75 100 GLY A C 1
ATOM 799 O O . GLY A 1 100 ? 0.253 0.066 -3.282 1.00 85.75 100 GLY A O 1
ATOM 800 N N . TRP A 1 101 ? 2.448 0.481 -3.350 1.00 84.88 101 TRP A N 1
ATOM 801 C CA . TRP A 1 101 ? 2.326 1.852 -3.860 1.00 84.88 101 TRP A CA 1
ATOM 802 C C . TRP A 1 101 ? 2.673 1.938 -5.343 1.00 84.88 101 TRP A C 1
ATOM 804 O O . TRP A 1 101 ? 3.596 1.280 -5.825 1.00 84.88 101 TRP A O 1
ATOM 814 N N . GLY A 1 102 ? 1.993 2.819 -6.065 1.00 74.88 102 GLY A N 1
ATOM 815 C CA . GLY A 1 102 ? 2.353 3.118 -7.445 1.00 74.88 102 GLY A CA 1
ATOM 816 C C . GLY A 1 102 ? 1.667 4.363 -7.977 1.00 74.88 102 GLY A C 1
ATOM 817 O O . GLY A 1 102 ? 0.846 4.977 -7.306 1.00 74.88 102 GLY A O 1
ATOM 818 N N . GLU A 1 103 ? 2.022 4.765 -9.193 1.00 75.25 103 GLU A N 1
ATOM 819 C CA . GLU A 1 103 ? 1.452 5.965 -9.806 1.00 75.25 103 GLU A CA 1
ATOM 820 C C . GLU A 1 103 ? -0.039 5.783 -10.124 1.00 75.25 103 GLU A C 1
ATOM 822 O O . GLU A 1 103 ? -0.466 4.718 -10.568 1.00 75.25 103 GLU A O 1
ATOM 827 N N . THR A 1 104 ? -0.827 6.837 -9.908 1.00 68.75 104 THR A N 1
ATOM 828 C CA . THR A 1 104 ? -2.301 6.806 -9.918 1.00 68.75 104 THR A CA 1
ATOM 829 C C . THR A 1 104 ? -2.929 6.229 -11.183 1.00 68.75 104 THR A C 1
ATOM 831 O O . THR A 1 104 ? -4.002 5.646 -11.094 1.00 68.75 104 THR A O 1
ATOM 834 N N . ARG A 1 105 ? -2.309 6.384 -12.356 1.00 60.09 105 ARG A N 1
ATOM 835 C CA . ARG A 1 105 ? -2.864 5.926 -13.642 1.00 60.09 105 ARG A CA 1
ATOM 836 C C . ARG A 1 105 ? -2.091 4.755 -14.224 1.00 60.09 105 ARG A C 1
ATOM 838 O O . ARG A 1 105 ? -2.665 3.903 -14.897 1.00 60.09 105 ARG A O 1
ATOM 845 N N . TYR A 1 106 ? -0.789 4.693 -13.990 1.00 62.88 106 TYR A N 1
ATOM 846 C CA . TYR A 1 106 ? 0.039 3.587 -14.440 1.00 62.88 106 TYR A CA 1
ATOM 847 C C . TYR A 1 106 ? -0.244 2.330 -13.620 1.00 62.88 106 TYR A C 1
ATOM 849 O O . TYR A 1 106 ? -0.398 1.252 -14.192 1.00 62.88 106 TYR A O 1
ATOM 857 N N . TYR A 1 107 ? -0.365 2.464 -12.295 1.00 66.31 107 TYR A N 1
ATOM 858 C CA . TYR A 1 107 ? -0.465 1.313 -11.409 1.00 66.31 107 TYR A CA 1
ATOM 859 C C . TYR A 1 107 ? -1.816 0.590 -11.472 1.00 66.31 107 TYR A C 1
ATOM 861 O O . TYR A 1 107 ? -1.795 -0.629 -11.411 1.00 66.31 107 TYR A O 1
ATOM 869 N N . PRO A 1 108 ? -2.963 1.246 -11.709 1.00 71.94 108 PRO A N 1
ATOM 870 C CA . PRO A 1 108 ? -4.205 0.542 -12.056 1.00 71.94 108 PRO A CA 1
ATOM 871 C C . PRO A 1 108 ? -4.256 0.057 -13.519 1.00 71.94 108 PRO A C 1
ATOM 873 O O . PRO A 1 108 ? -5.169 -0.667 -13.912 1.00 71.94 108 PRO A O 1
ATOM 876 N N . GLY A 1 109 ? -3.280 0.444 -14.352 1.00 64.19 109 GLY A N 1
ATOM 877 C CA . GLY A 1 109 ? -3.202 0.061 -15.764 1.00 64.19 109 GLY A CA 1
ATOM 878 C C . GLY A 1 109 ? -3.999 0.951 -16.729 1.00 64.19 109 GLY A C 1
ATOM 879 O O . GLY A 1 109 ? -4.239 0.541 -17.866 1.00 64.19 109 GLY A O 1
ATOM 880 N N . GLU A 1 110 ? -4.394 2.158 -16.323 1.00 63.25 110 GLU A N 1
ATOM 881 C CA . GLU A 1 110 ? -5.090 3.134 -17.180 1.00 63.25 110 GLU A CA 1
ATOM 882 C C . GLU A 1 110 ? -4.156 3.773 -18.221 1.00 63.25 110 GLU A C 1
ATOM 884 O O . GLU A 1 110 ? -4.583 4.114 -19.321 1.00 63.25 110 GLU A O 1
ATOM 889 N N . ALA A 1 111 ? -2.867 3.914 -17.898 1.00 58.75 111 ALA A N 1
ATOM 890 C CA . ALA A 1 111 ? -1.851 4.498 -18.775 1.00 58.75 111 ALA A CA 1
ATOM 891 C C . ALA A 1 111 ? -0.780 3.467 -19.173 1.00 58.75 111 ALA A C 1
ATOM 893 O O . ALA A 1 111 ? 0.395 3.612 -18.838 1.00 58.75 111 ALA A O 1
ATOM 894 N N . ARG A 1 112 ? -1.173 2.403 -19.885 1.00 56.62 112 ARG A N 1
ATOM 895 C CA . ARG A 1 112 ? -0.226 1.396 -20.401 1.00 56.62 112 ARG A CA 1
ATOM 896 C C . ARG A 1 112 ? 0.593 1.957 -21.574 1.00 56.62 112 ARG A C 1
ATOM 898 O O . ARG A 1 112 ? 0.042 2.576 -22.478 1.00 56.62 112 ARG A O 1
ATOM 905 N N . GLY A 1 113 ? 1.906 1.709 -21.574 1.00 57.59 113 GLY A N 1
ATOM 906 C CA . GLY A 1 113 ? 2.820 2.039 -22.678 1.00 57.59 113 GLY A CA 1
ATOM 907 C C . GLY A 1 113 ? 3.975 2.969 -22.294 1.00 57.59 113 GLY A C 1
ATOM 908 O O . GLY A 1 113 ? 3.997 3.547 -21.210 1.00 57.59 113 GLY A O 1
ATOM 909 N N . VAL A 1 114 ? 4.931 3.138 -23.215 1.00 60.66 114 VAL A N 1
ATOM 910 C CA . VAL A 1 114 ? 6.190 3.889 -23.009 1.00 60.66 114 VAL A CA 1
ATOM 911 C C . VAL A 1 114 ? 5.945 5.320 -22.511 1.00 60.66 114 VAL A C 1
ATOM 913 O O . VAL A 1 114 ? 6.667 5.809 -21.645 1.00 60.66 114 VAL A O 1
ATOM 916 N N . TRP A 1 115 ? 4.887 5.974 -22.999 1.00 59.84 115 TRP A N 1
ATOM 917 C CA . TRP A 1 115 ? 4.473 7.305 -22.543 1.00 59.84 115 TRP A CA 1
ATOM 918 C C . TRP A 1 115 ? 3.960 7.329 -21.098 1.00 59.84 115 TRP A C 1
ATOM 920 O O .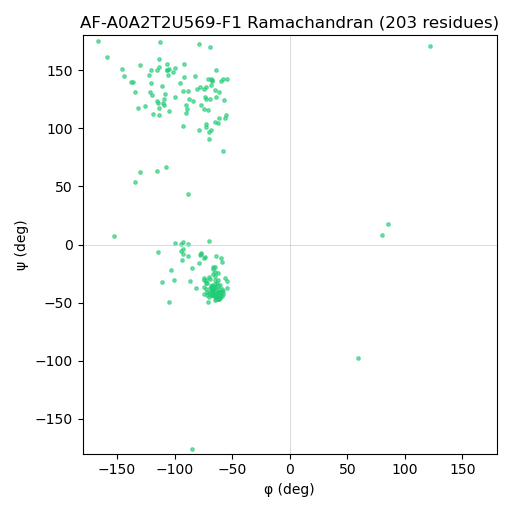 TRP A 1 115 ? 4.236 8.284 -20.374 1.00 59.84 115 TRP A O 1
ATOM 930 N N . GLY A 1 116 ? 3.248 6.286 -20.663 1.00 59.44 116 GLY A N 1
ATOM 931 C CA . GLY A 1 116 ? 2.823 6.127 -19.272 1.00 59.44 116 GLY A CA 1
ATOM 932 C C . GLY A 1 116 ? 4.013 5.905 -18.342 1.00 59.44 116 GLY A C 1
ATOM 933 O O . GLY A 1 116 ? 4.109 6.562 -17.310 1.00 59.44 116 GLY A O 1
ATOM 934 N N . THR A 1 117 ? 4.974 5.074 -18.757 1.00 59.53 117 THR A N 1
ATOM 935 C CA . THR A 1 117 ? 6.227 4.836 -18.021 1.00 59.53 117 THR A CA 1
ATOM 936 C C . THR A 1 117 ? 7.077 6.105 -17.908 1.00 59.53 117 THR A C 1
ATOM 938 O O . THR A 1 117 ? 7.543 6.439 -16.821 1.00 59.53 117 THR A O 1
ATOM 941 N N . LEU A 1 118 ? 7.241 6.857 -19.004 1.00 59.78 118 LEU A N 1
ATOM 942 C CA . LEU A 1 118 ? 7.942 8.147 -18.998 1.00 59.78 118 LEU A CA 1
ATOM 943 C C . LEU A 1 118 ? 7.251 9.153 -18.077 1.00 59.78 118 LEU A C 1
ATOM 945 O O . LEU A 1 118 ? 7.913 9.807 -17.280 1.00 59.78 118 LEU A O 1
ATOM 949 N N . ARG A 1 119 ? 5.921 9.262 -18.139 1.00 61.78 119 ARG A N 1
ATOM 950 C CA . ARG A 1 119 ? 5.164 10.164 -17.265 1.00 61.78 119 ARG A CA 1
ATOM 951 C C . ARG A 1 119 ? 5.312 9.789 -15.791 1.00 61.78 119 ARG A C 1
ATOM 953 O O . ARG A 1 119 ? 5.570 10.675 -14.983 1.00 61.78 119 ARG A O 1
ATOM 960 N N . ALA A 1 120 ? 5.173 8.506 -15.462 1.00 59.62 120 ALA A N 1
ATOM 961 C CA . ALA A 1 120 ? 5.315 8.010 -14.097 1.00 59.62 120 ALA A CA 1
ATOM 962 C C . ALA A 1 120 ? 6.737 8.224 -13.545 1.00 59.62 120 ALA A C 1
ATOM 964 O O . ALA A 1 120 ? 6.895 8.481 -12.357 1.00 59.62 120 ALA A O 1
ATOM 965 N N . GLY A 1 121 ? 7.765 8.156 -14.400 1.00 58.28 121 GLY A N 1
ATOM 966 C CA . GLY A 1 121 ? 9.161 8.353 -13.998 1.00 58.28 121 GLY A CA 1
ATOM 967 C C . GLY A 1 121 ? 9.649 9.808 -13.984 1.00 58.28 121 GLY A C 1
ATOM 968 O O . GLY A 1 121 ? 10.527 10.136 -13.191 1.00 58.28 121 GLY A O 1
ATOM 969 N N . LEU A 1 122 ? 9.129 10.679 -14.860 1.00 53.81 122 LEU A N 1
ATOM 970 C CA . LEU A 1 122 ? 9.650 12.045 -15.046 1.00 53.81 122 LEU A CA 1
ATOM 971 C C . LEU A 1 122 ? 8.796 13.139 -14.388 1.00 53.81 122 LEU A C 1
ATOM 973 O O . LEU A 1 122 ? 9.325 14.218 -14.127 1.00 53.81 122 LEU A O 1
ATOM 977 N N . TRP A 1 123 ? 7.508 12.899 -14.117 1.00 55.34 123 TRP A N 1
ATOM 978 C CA . TRP A 1 123 ? 6.629 13.893 -13.490 1.00 55.34 123 TRP A CA 1
ATOM 979 C C . TRP A 1 123 ? 6.229 13.493 -12.066 1.00 55.34 123 TRP A C 1
ATOM 981 O O . TRP A 1 123 ? 5.813 12.350 -11.857 1.00 55.34 123 TRP A O 1
ATOM 991 N N . PRO A 1 124 ? 6.246 14.436 -11.097 1.00 54.62 124 PRO A N 1
ATOM 992 C CA . PRO A 1 124 ? 5.581 14.236 -9.818 1.00 54.62 124 PRO A CA 1
ATOM 993 C C . PRO A 1 124 ? 4.086 14.063 -10.087 1.00 54.62 124 PRO A C 1
ATOM 995 O O . PRO A 1 124 ? 3.366 14.995 -10.441 1.00 54.62 124 PRO A O 1
ATOM 998 N N . THR A 1 125 ? 3.646 12.822 -9.998 1.00 64.44 125 THR A N 1
ATOM 999 C CA . THR A 1 125 ? 2.280 12.377 -10.245 1.00 64.44 125 THR A CA 1
ATOM 1000 C C . THR A 1 125 ? 1.688 11.873 -8.932 1.00 64.44 125 THR A C 1
ATOM 1002 O O . THR A 1 125 ? 2.423 11.587 -7.983 1.00 64.44 125 THR A O 1
ATOM 1005 N N . GLY A 1 126 ? 0.360 11.820 -8.829 1.00 65.81 126 GLY A N 1
ATOM 1006 C CA . GLY A 1 126 ? -0.287 11.297 -7.624 1.00 65.81 126 GLY A CA 1
ATOM 1007 C C . GLY A 1 126 ? 0.042 9.817 -7.420 1.00 65.81 126 GLY A C 1
ATOM 1008 O O . GLY A 1 126 ? 0.212 9.081 -8.397 1.00 65.81 126 GLY A O 1
ATOM 1009 N N . SER A 1 127 ? 0.075 9.358 -6.172 1.00 75.38 127 SER A N 1
ATOM 1010 C CA . SER A 1 127 ? 0.227 7.940 -5.834 1.00 75.38 127 SER A CA 1
ATOM 1011 C C . SER A 1 127 ? -1.123 7.292 -5.500 1.00 75.38 127 SER A C 1
ATOM 1013 O O . SER A 1 127 ? -2.057 7.943 -5.022 1.00 75.38 127 SER A O 1
ATOM 1015 N N . VAL A 1 128 ? -1.222 5.991 -5.743 1.00 78.56 128 VAL A N 1
ATOM 1016 C CA . VAL A 1 128 ? -2.298 5.125 -5.263 1.00 78.56 128 VAL A CA 1
ATOM 1017 C C . VAL A 1 128 ? -1.716 3.993 -4.435 1.00 78.56 128 VAL A C 1
ATOM 1019 O O . VAL A 1 128 ? -0.627 3.486 -4.710 1.00 78.56 128 VAL A O 1
ATOM 1022 N N . LEU A 1 129 ? -2.482 3.594 -3.428 1.00 83.94 129 LEU A N 1
ATOM 1023 C CA . LEU A 1 129 ? -2.191 2.470 -2.557 1.00 83.94 129 LEU A CA 1
ATOM 1024 C C . LEU A 1 129 ? -3.098 1.302 -2.945 1.00 83.94 129 LEU A C 1
ATOM 1026 O O . LEU A 1 129 ? -4.319 1.395 -2.833 1.00 83.94 129 LEU A O 1
ATOM 1030 N N . HIS A 1 130 ? -2.513 0.215 -3.432 1.00 87.06 130 HIS A N 1
ATOM 1031 C CA . HIS A 1 130 ? -3.206 -1.046 -3.675 1.00 87.06 130 HIS A CA 1
ATOM 1032 C C . HIS A 1 130 ? -3.183 -1.876 -2.401 1.00 87.06 130 HIS A C 1
ATOM 1034 O O . HIS A 1 130 ? -2.110 -2.112 -1.851 1.00 87.06 130 HIS A O 1
ATOM 1040 N N . VAL A 1 131 ? -4.356 -2.301 -1.936 1.00 85.94 131 VAL A N 1
ATOM 1041 C CA . VAL A 1 131 ? -4.487 -3.153 -0.751 1.00 85.94 131 VAL A CA 1
ATOM 1042 C C . VAL A 1 131 ? -5.150 -4.464 -1.140 1.00 85.94 131 VAL A C 1
ATOM 1044 O O . VAL A 1 131 ? -6.221 -4.462 -1.758 1.00 85.94 131 VAL A O 1
ATOM 1047 N N . VAL A 1 132 ? -4.522 -5.573 -0.756 1.00 87.25 132 VAL A N 1
ATOM 1048 C CA . VAL A 1 132 ? -5.001 -6.936 -0.993 1.00 87.25 132 VAL A CA 1
ATOM 1049 C C . VAL A 1 132 ? -5.230 -7.619 0.359 1.00 87.25 132 VAL A C 1
ATOM 1051 O O . VAL A 1 132 ? -4.265 -7.862 1.089 1.00 87.25 132 VAL A O 1
ATOM 1054 N N . PRO A 1 133 ? -6.483 -7.927 0.732 1.00 88.19 133 PRO A N 1
ATOM 1055 C CA . PRO A 1 133 ? -6.745 -8.800 1.866 1.00 88.19 133 PRO A CA 1
ATOM 1056 C C . PRO A 1 133 ? -6.367 -10.241 1.519 1.00 88.19 133 PRO A C 1
ATOM 1058 O O . PRO A 1 133 ? -6.559 -10.704 0.398 1.00 88.19 133 PRO A O 1
ATOM 1061 N N . ILE A 1 134 ? -5.811 -10.957 2.490 1.00 87.44 134 ILE A N 1
ATOM 1062 C CA . ILE A 1 134 ? -5.389 -12.346 2.330 1.00 87.44 134 ILE A CA 1
ATOM 1063 C C . ILE A 1 134 ? -5.924 -13.144 3.515 1.00 87.44 134 ILE A C 1
ATOM 1065 O O . ILE A 1 134 ? -5.564 -12.891 4.662 1.00 87.44 134 ILE A O 1
ATOM 1069 N N . ASP A 1 135 ? -6.780 -14.120 3.244 1.00 87.69 135 ASP A N 1
ATOM 1070 C CA . ASP A 1 135 ? -7.412 -15.011 4.227 1.00 87.69 135 ASP A CA 1
ATOM 1071 C C . ASP A 1 135 ? -6.539 -16.227 4.607 1.00 87.69 135 ASP A C 1
ATOM 1073 O O . ASP A 1 135 ? -6.701 -16.833 5.667 1.00 87.69 135 ASP A O 1
ATOM 1077 N N . ARG A 1 136 ? -5.566 -16.561 3.759 1.00 82.31 136 ARG A N 1
ATOM 1078 C CA . ARG A 1 136 ? -4.650 -17.708 3.872 1.00 82.31 136 ARG A CA 1
ATOM 1079 C C . ARG A 1 136 ? -3.191 -17.280 4.130 1.00 82.31 136 ARG A C 1
ATOM 1081 O O . ARG A 1 136 ? -2.900 -16.085 4.168 1.00 82.31 136 ARG A O 1
ATOM 1088 N N . PRO A 1 137 ? -2.242 -18.205 4.369 1.00 81.94 137 PRO A N 1
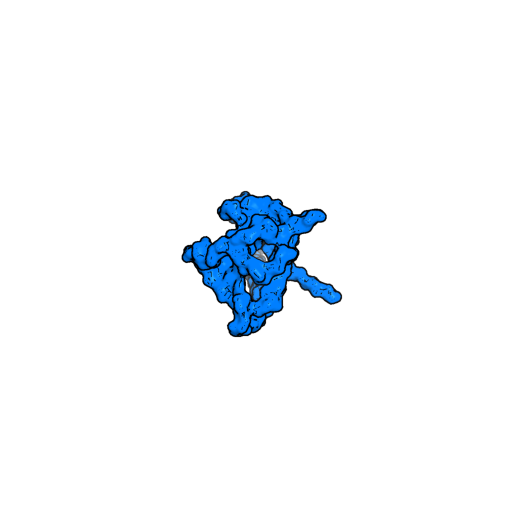ATOM 1089 C CA . PRO A 1 137 ? -0.819 -17.862 4.429 1.00 81.94 137 PRO A CA 1
ATOM 1090 C C . PRO A 1 137 ? -0.340 -17.126 3.165 1.00 81.94 137 PRO A C 1
ATOM 1092 O O . PRO A 1 137 ? -0.755 -17.455 2.056 1.00 81.94 137 PRO A O 1
ATOM 1095 N N . VAL A 1 138 ? 0.556 -16.141 3.322 1.00 79.75 138 VAL A N 1
ATOM 1096 C CA . VAL A 1 138 ? 1.052 -15.302 2.206 1.00 79.75 138 VAL A CA 1
ATOM 1097 C C . VAL A 1 138 ? 1.698 -16.146 1.100 1.00 79.75 138 VAL A C 1
ATOM 1099 O O . VAL A 1 138 ? 1.458 -15.904 -0.079 1.00 79.75 138 VAL A O 1
ATOM 1102 N N . LEU A 1 139 ? 2.460 -17.175 1.482 1.00 77.62 139 LEU A N 1
ATOM 1103 C CA . LEU A 1 139 ? 3.093 -18.117 0.551 1.00 77.62 139 LEU A CA 1
ATOM 1104 C C . LEU A 1 139 ? 2.060 -18.884 -0.292 1.00 77.62 139 LEU A C 1
ATOM 1106 O O . LEU A 1 139 ? 2.256 -19.049 -1.490 1.00 77.62 139 LEU A O 1
ATOM 1110 N N . ASP A 1 140 ? 0.929 -19.273 0.302 1.00 81.50 140 ASP A N 1
ATOM 1111 C CA . ASP A 1 140 ? -0.141 -19.995 -0.402 1.00 81.50 140 ASP A CA 1
ATOM 1112 C C . ASP A 1 140 ? -0.935 -19.069 -1.330 1.00 81.50 140 ASP A C 1
ATOM 1114 O O . ASP A 1 140 ? -1.504 -19.500 -2.332 1.00 81.50 140 ASP A O 1
ATOM 1118 N N . ARG A 1 141 ? -1.010 -17.776 -0.992 1.00 81.62 141 ARG A N 1
ATOM 1119 C CA . ARG A 1 141 ? -1.680 -16.767 -1.820 1.00 81.62 141 ARG A CA 1
ATOM 1120 C C . ARG A 1 141 ? -0.871 -16.393 -3.061 1.00 81.62 141 ARG A C 1
ATOM 1122 O O . ARG A 1 141 ? -1.482 -16.028 -4.072 1.00 81.62 141 ARG A O 1
ATOM 1129 N N . PHE A 1 142 ? 0.455 -16.470 -2.970 1.00 79.56 142 PHE A N 1
ATOM 1130 C CA . PHE A 1 142 ? 1.395 -16.102 -4.027 1.00 79.56 142 PHE A CA 1
ATOM 1131 C C . PHE A 1 142 ? 2.426 -17.211 -4.284 1.00 79.56 142 PHE A C 1
ATOM 1133 O O . PHE A 1 142 ? 3.624 -16.981 -4.120 1.00 79.56 142 PHE A O 1
ATOM 1140 N N . PRO A 1 143 ? 1.987 -18.407 -4.717 1.00 72.50 143 PRO A N 1
ATOM 1141 C CA . PRO A 1 143 ? 2.871 -19.567 -4.851 1.00 72.50 143 PRO A CA 1
ATOM 1142 C C . PRO A 1 143 ? 3.933 -19.395 -5.946 1.00 72.50 143 PRO A C 1
ATOM 1144 O O . PRO A 1 143 ? 4.993 -20.008 -5.885 1.00 72.50 143 PRO A O 1
ATOM 1147 N N . GLU A 1 144 ? 3.655 -18.555 -6.944 1.00 77.06 144 GLU A N 1
ATOM 1148 C CA . GLU A 1 144 ? 4.558 -18.281 -8.067 1.00 77.06 144 GLU A CA 1
ATOM 1149 C C . GLU A 1 144 ? 5.476 -17.072 -7.822 1.00 77.06 144 GLU A C 1
ATOM 1151 O O . GLU A 1 144 ? 6.333 -16.782 -8.654 1.00 77.06 144 GLU A O 1
ATOM 1156 N N . GLN A 1 145 ? 5.315 -16.363 -6.696 1.00 78.19 145 GLN A N 1
ATOM 1157 C CA . GLN A 1 145 ? 6.057 -15.134 -6.413 1.00 78.19 145 GLN A CA 1
ATOM 1158 C C . GLN A 1 145 ? 7.159 -15.349 -5.385 1.00 78.19 145 GLN A C 1
ATOM 1160 O O . GLN A 1 145 ? 7.045 -16.149 -4.456 1.00 78.19 145 GLN A O 1
ATOM 1165 N N . THR A 1 146 ? 8.213 -14.542 -5.495 1.00 79.81 146 THR A N 1
ATOM 1166 C CA . THR A 1 146 ? 9.235 -14.469 -4.452 1.00 79.81 146 THR A CA 1
ATOM 1167 C C . THR A 1 146 ? 8.651 -13.771 -3.227 1.00 79.81 146 THR A C 1
ATOM 1169 O O . THR A 1 146 ? 8.334 -12.580 -3.280 1.00 79.81 146 THR A O 1
ATOM 1172 N N . VAL A 1 147 ? 8.552 -14.503 -2.116 1.00 80.19 147 VAL A N 1
ATOM 1173 C CA . VAL A 1 147 ? 8.132 -13.968 -0.817 1.00 80.19 147 VAL A CA 1
ATOM 1174 C C . VAL A 1 147 ? 9.287 -14.055 0.172 1.00 80.19 147 VAL A C 1
ATOM 1176 O O . VAL A 1 147 ? 9.789 -15.140 0.463 1.00 80.19 147 VAL A O 1
ATOM 1179 N N . VAL A 1 148 ? 9.694 -12.915 0.728 1.00 83.06 148 VAL A N 1
ATOM 1180 C CA . VAL A 1 148 ? 10.748 -12.839 1.749 1.00 83.06 148 VAL A CA 1
ATOM 1181 C C . VAL A 1 148 ? 10.132 -12.459 3.087 1.00 83.06 148 VAL A C 1
ATOM 1183 O O . VAL A 1 148 ? 9.519 -11.402 3.215 1.00 83.06 148 VAL A O 1
ATOM 1186 N N . ARG A 1 149 ? 10.318 -13.304 4.105 1.00 83.44 149 ARG A N 1
ATOM 1187 C CA . ARG A 1 149 ? 9.934 -12.991 5.487 1.00 83.44 149 ARG A CA 1
ATOM 1188 C C . ARG A 1 149 ? 11.039 -12.178 6.155 1.00 83.44 149 ARG A C 1
ATOM 1190 O O . ARG A 1 149 ? 12.166 -12.652 6.267 1.00 83.44 149 ARG A O 1
ATOM 1197 N N . VAL A 1 150 ? 10.691 -11.000 6.656 1.00 84.19 150 VAL A N 1
ATOM 1198 C CA . VAL A 1 150 ? 11.592 -10.114 7.396 1.00 84.19 150 VAL A CA 1
ATOM 1199 C C . VAL A 1 150 ? 11.103 -10.016 8.845 1.00 84.19 150 VAL A C 1
ATOM 1201 O O . VAL A 1 150 ? 10.019 -9.476 9.084 1.00 84.19 150 VAL A O 1
ATOM 1204 N N . PRO A 1 151 ? 11.852 -10.565 9.819 1.00 83.19 151 PRO A N 1
ATOM 1205 C CA . PRO A 1 151 ? 11.580 -10.350 11.238 1.00 83.19 151 PRO A CA 1
ATOM 1206 C C . PRO A 1 151 ? 11.780 -8.876 11.593 1.00 83.19 151 PRO A C 1
ATOM 1208 O O . PRO A 1 151 ? 12.794 -8.283 11.211 1.00 83.19 151 PRO A O 1
ATOM 1211 N N . VAL A 1 152 ? 10.825 -8.296 12.315 1.00 82.56 152 VAL A N 1
ATOM 1212 C CA . VAL A 1 152 ? 10.856 -6.890 12.737 1.00 82.56 152 VAL A CA 1
ATOM 1213 C C . VAL A 1 152 ? 10.429 -6.784 14.191 1.00 82.56 152 VAL A C 1
ATOM 1215 O O . VAL A 1 152 ? 9.491 -7.459 14.610 1.00 82.56 152 VAL A O 1
ATOM 1218 N N . ASP A 1 153 ? 11.092 -5.931 14.967 1.00 83.50 153 ASP A N 1
ATOM 1219 C CA . ASP A 1 153 ? 10.625 -5.633 16.320 1.00 83.50 153 ASP A CA 1
ATOM 1220 C C . ASP A 1 153 ? 9.313 -4.824 16.312 1.00 83.50 153 ASP A C 1
ATOM 1222 O O . ASP A 1 153 ? 8.835 -4.354 15.273 1.00 83.50 153 ASP A O 1
ATOM 1226 N N . SER A 1 154 ? 8.705 -4.683 17.491 1.00 83.44 154 SER A N 1
ATOM 1227 C CA . SER A 1 154 ? 7.432 -3.977 17.658 1.00 83.44 154 SER A CA 1
ATOM 1228 C C . SER A 1 154 ? 7.507 -2.508 17.242 1.00 83.44 154 SER A C 1
ATOM 1230 O O . SER A 1 154 ? 6.541 -1.984 16.699 1.00 83.44 154 SER A O 1
ATOM 1232 N N . THR A 1 155 ? 8.646 -1.848 17.463 1.00 82.38 155 THR A N 1
ATOM 1233 C CA . THR A 1 155 ? 8.840 -0.430 17.138 1.00 82.38 155 THR A CA 1
ATOM 1234 C C . THR A 1 155 ? 8.885 -0.223 15.627 1.00 82.38 155 THR A C 1
ATOM 1236 O O . THR A 1 155 ? 8.230 0.670 15.094 1.00 82.38 155 THR A O 1
ATOM 1239 N N . ALA A 1 156 ? 9.623 -1.071 14.913 1.00 83.50 156 ALA A N 1
ATOM 1240 C CA . ALA A 1 156 ? 9.700 -1.039 13.459 1.00 83.50 156 ALA A CA 1
ATOM 1241 C C . ALA A 1 156 ? 8.367 -1.389 12.801 1.00 83.50 156 ALA A C 1
ATOM 1243 O O . ALA A 1 156 ? 7.997 -0.783 11.793 1.00 83.50 156 ALA A O 1
ATOM 1244 N N . LEU A 1 157 ? 7.634 -2.347 13.372 1.00 86.12 157 LEU A N 1
ATOM 1245 C CA . LEU A 1 157 ? 6.301 -2.684 12.896 1.00 86.12 157 LEU A CA 1
ATOM 1246 C C . LEU A 1 157 ? 5.314 -1.530 13.101 1.00 86.12 157 LEU A C 1
ATOM 1248 O O . LEU A 1 157 ? 4.555 -1.208 12.187 1.00 86.12 157 LEU A O 1
ATOM 1252 N N . ASP A 1 158 ? 5.335 -0.883 14.266 1.00 85.88 158 ASP A N 1
ATOM 1253 C CA . ASP A 1 158 ? 4.479 0.272 14.536 1.00 85.88 158 ASP A CA 1
ATOM 1254 C C . ASP A 1 158 ? 4.792 1.431 13.577 1.00 85.88 158 ASP A C 1
ATOM 1256 O O . ASP A 1 158 ? 3.885 1.976 12.948 1.00 85.88 158 ASP A O 1
ATOM 1260 N N . ALA A 1 159 ? 6.077 1.722 13.347 1.00 85.69 159 ALA A N 1
ATOM 1261 C CA . ALA A 1 159 ? 6.504 2.731 12.379 1.00 85.69 159 ALA A CA 1
ATOM 1262 C C . ALA A 1 159 ? 6.048 2.405 10.944 1.00 85.69 159 ALA A C 1
ATOM 1264 O O . ALA A 1 159 ? 5.555 3.280 10.230 1.00 85.69 159 ALA A O 1
ATOM 1265 N N . LEU A 1 160 ? 6.166 1.143 10.515 1.00 87.69 160 LEU A N 1
ATOM 1266 C CA . LEU A 1 160 ? 5.697 0.707 9.198 1.00 87.69 160 LEU A CA 1
ATOM 1267 C C . LEU A 1 160 ? 4.175 0.840 9.070 1.00 87.69 160 LEU A C 1
ATOM 1269 O O . LEU A 1 160 ? 3.678 1.347 8.066 1.00 87.69 160 LEU A O 1
ATOM 1273 N N . THR A 1 161 ? 3.421 0.378 10.065 1.00 88.06 161 THR A N 1
ATOM 1274 C CA . THR A 1 161 ? 1.953 0.422 10.022 1.00 88.06 161 THR A CA 1
ATOM 1275 C C . THR A 1 161 ? 1.428 1.853 10.091 1.00 88.06 161 THR A C 1
ATOM 1277 O O . THR A 1 161 ? 0.451 2.153 9.405 1.00 88.06 161 THR A O 1
ATOM 1280 N N . ALA A 1 162 ? 2.096 2.746 10.831 1.00 86.31 162 ALA A N 1
ATOM 1281 C CA . ALA A 1 162 ? 1.838 4.184 10.811 1.00 86.31 162 ALA A CA 1
ATOM 1282 C C . ALA A 1 162 ? 2.107 4.793 9.426 1.00 86.31 162 ALA A C 1
ATOM 1284 O O . ALA A 1 162 ? 1.242 5.470 8.878 1.00 86.31 162 ALA A O 1
ATOM 1285 N N . PHE A 1 163 ? 3.244 4.474 8.802 1.00 85.06 163 PHE A N 1
ATOM 1286 C CA . PHE A 1 163 ? 3.559 4.942 7.448 1.00 85.06 163 PHE A CA 1
ATOM 1287 C C . PHE A 1 163 ? 2.510 4.501 6.410 1.00 85.06 163 PHE A C 1
ATOM 1289 O O . PHE A 1 163 ? 2.113 5.271 5.530 1.00 85.06 163 PHE A O 1
ATOM 1296 N N . VAL A 1 164 ? 2.023 3.260 6.511 1.00 87.44 164 VAL A N 1
ATOM 1297 C CA . VAL A 1 164 ? 0.947 2.771 5.637 1.00 87.44 164 VAL A CA 1
ATOM 1298 C C . VAL A 1 164 ? -0.367 3.503 5.925 1.00 87.44 164 VAL A C 1
ATOM 1300 O O . VAL A 1 164 ? -1.063 3.868 4.983 1.00 87.44 164 VAL A O 1
ATOM 1303 N N . ALA A 1 165 ? -0.688 3.789 7.190 1.00 86.81 165 ALA A N 1
ATOM 1304 C CA . ALA A 1 165 ? -1.872 4.570 7.555 1.00 86.81 165 ALA A CA 1
ATOM 1305 C C . ALA A 1 165 ? -1.834 5.988 6.950 1.00 86.81 165 ALA A C 1
ATOM 1307 O O . ALA A 1 165 ? -2.796 6.420 6.317 1.00 86.81 165 ALA A O 1
ATOM 1308 N N . GLU A 1 166 ? -0.693 6.673 7.048 1.00 86.69 166 GLU A N 1
ATOM 1309 C CA . GLU A 1 166 ? -0.466 8.001 6.452 1.00 86.69 166 GLU A CA 1
ATOM 1310 C C . GLU A 1 166 ? -0.496 7.991 4.916 1.00 86.69 166 GLU A C 1
ATOM 1312 O O . GLU A 1 166 ? -0.699 9.023 4.269 1.00 86.69 166 GLU A O 1
ATOM 1317 N N . SER A 1 167 ? -0.315 6.817 4.312 1.00 84.06 167 SER A N 1
ATOM 1318 C CA . SER A 1 167 ? -0.396 6.650 2.866 1.00 84.06 167 SER A CA 1
ATOM 1319 C C . SER A 1 167 ? -1.832 6.681 2.338 1.00 84.06 167 SER A C 1
ATOM 1321 O O . SER A 1 167 ? -1.997 6.795 1.122 1.00 84.06 167 SER A O 1
ATOM 1323 N N . PHE A 1 168 ? -2.860 6.611 3.189 1.00 87.06 168 PHE A N 1
ATOM 1324 C CA . PHE A 1 168 ? -4.256 6.741 2.774 1.00 87.06 168 PHE A CA 1
ATOM 1325 C C . PHE A 1 168 ? -4.707 8.202 2.777 1.00 87.06 168 PHE A C 1
ATOM 1327 O O . PHE A 1 168 ? -4.570 8.928 3.757 1.00 87.06 168 PHE A O 1
ATOM 1334 N N . THR A 1 169 ? -5.347 8.635 1.694 1.00 87.81 169 THR A N 1
ATOM 1335 C CA . THR A 1 169 ? -6.226 9.804 1.751 1.00 87.81 169 THR A CA 1
ATOM 1336 C C . THR A 1 169 ? -7.547 9.385 2.387 1.00 87.81 169 THR A C 1
ATOM 1338 O O . THR A 1 169 ? -8.242 8.526 1.841 1.00 87.81 169 THR A O 1
ATOM 1341 N N . VAL A 1 170 ? -7.900 10.003 3.513 1.00 88.25 170 VAL A N 1
ATOM 1342 C CA . VAL A 1 170 ? -9.195 9.823 4.181 1.00 88.25 170 VAL A CA 1
ATOM 1343 C C . VAL A 1 170 ? -10.136 10.991 3.884 1.00 88.25 170 VAL A C 1
ATOM 1345 O O . VAL A 1 170 ? -9.687 12.114 3.651 1.00 88.25 170 VAL A O 1
ATOM 1348 N N . ASP A 1 171 ? -11.438 10.723 3.838 1.00 87.38 171 ASP A N 1
ATOM 1349 C CA . ASP A 1 171 ? -12.473 11.750 3.700 1.00 87.38 171 ASP A CA 1
ATOM 1350 C C . ASP A 1 171 ? -12.877 12.362 5.057 1.00 87.38 171 ASP A C 1
ATOM 1352 O O . ASP A 1 171 ? -12.318 12.037 6.105 1.00 87.38 171 ASP A O 1
ATOM 1356 N N . SER A 1 172 ? -13.875 13.254 5.053 1.00 85.44 172 SER A N 1
ATOM 1357 C CA . SER A 1 172 ? -14.393 13.899 6.270 1.00 85.44 172 SER A CA 1
ATOM 1358 C C . SER A 1 172 ? -15.045 12.932 7.266 1.00 85.44 172 SER A C 1
ATOM 1360 O O . SER A 1 172 ? -15.362 13.340 8.378 1.00 85.44 172 SER A O 1
ATOM 1362 N N . THR A 1 173 ? -15.269 11.675 6.878 1.00 83.88 173 THR A N 1
ATOM 1363 C CA . THR A 1 173 ? -15.797 10.607 7.738 1.00 83.88 173 THR A CA 1
ATOM 1364 C C . THR A 1 173 ? -14.699 9.678 8.263 1.00 83.88 173 THR A C 1
ATOM 1366 O O . THR A 1 173 ? -14.998 8.727 8.979 1.00 83.88 173 THR A O 1
ATOM 1369 N N . GLY A 1 174 ? -13.432 9.941 7.918 1.00 83.00 174 GLY A N 1
ATOM 1370 C CA . GLY A 1 174 ? -12.288 9.113 8.301 1.00 83.00 174 GLY A CA 1
ATOM 1371 C C . GLY A 1 174 ? -12.111 7.859 7.441 1.00 83.00 174 GLY A C 1
ATOM 1372 O O . GLY A 1 174 ? -11.263 7.024 7.751 1.00 83.00 174 GLY A O 1
ATOM 1373 N N . ARG A 1 175 ? -12.873 7.706 6.349 1.00 86.62 175 ARG A N 1
ATOM 1374 C CA . ARG A 1 175 ? -12.801 6.524 5.478 1.00 86.62 175 ARG A CA 1
ATOM 1375 C C . ARG A 1 175 ? -11.816 6.732 4.338 1.00 86.62 175 ARG A C 1
ATOM 1377 O O . ARG A 1 175 ? -11.715 7.820 3.774 1.00 86.62 175 ARG A O 1
ATOM 1384 N N . ALA A 1 176 ? -11.114 5.665 3.957 1.00 88.50 176 ALA A N 1
ATOM 1385 C CA . ALA A 1 176 ? -10.174 5.704 2.843 1.00 88.50 176 ALA A CA 1
ATOM 1386 C C . ALA A 1 176 ? -10.884 5.981 1.508 1.00 88.50 176 ALA A C 1
ATOM 1388 O O . ALA A 1 176 ? -11.794 5.253 1.096 1.00 88.50 176 ALA A O 1
ATOM 1389 N N . VAL A 1 177 ? -10.418 6.998 0.783 1.00 87.81 177 VAL A N 1
ATOM 1390 C CA . VAL A 1 177 ? -10.987 7.393 -0.509 1.00 87.81 177 VAL A CA 1
ATOM 1391 C C . VAL A 1 177 ? -10.581 6.386 -1.583 1.00 87.81 177 VAL A C 1
ATOM 1393 O O . VAL A 1 177 ? -9.403 6.244 -1.919 1.00 87.81 177 VAL A O 1
ATOM 1396 N N . ARG A 1 178 ? -11.568 5.694 -2.158 1.00 88.38 178 ARG A N 1
ATOM 1397 C CA . ARG A 1 178 ? -11.352 4.711 -3.231 1.00 88.38 178 ARG A CA 1
ATOM 1398 C C . ARG A 1 178 ? -10.900 5.400 -4.522 1.00 88.38 178 ARG A C 1
ATOM 1400 O O . ARG A 1 178 ? -11.447 6.432 -4.905 1.00 88.38 178 ARG A O 1
ATOM 1407 N N . ALA A 1 179 ? -9.915 4.809 -5.193 1.00 83.94 179 ALA A N 1
ATOM 1408 C CA . ALA A 1 179 ? -9.393 5.285 -6.472 1.00 83.94 179 ALA A CA 1
ATOM 1409 C C . ALA A 1 179 ? -9.869 4.418 -7.645 1.00 83.94 179 ALA A C 1
ATOM 1411 O O . ALA A 1 179 ? -10.376 4.957 -8.623 1.00 83.94 179 ALA A O 1
ATOM 1412 N N . ALA A 1 180 ? -9.732 3.092 -7.534 1.00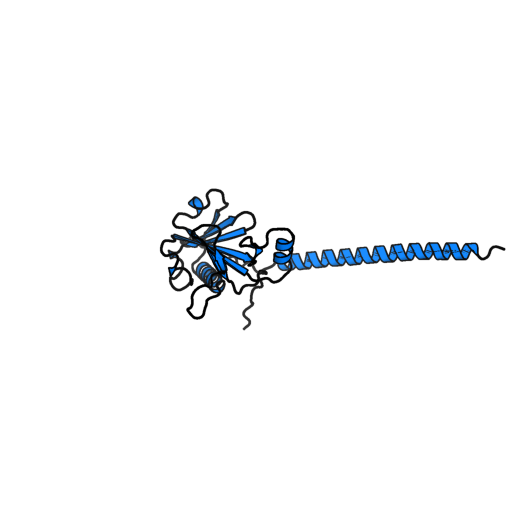 83.06 180 ALA A N 1
ATOM 1413 C CA . ALA A 1 180 ? -10.065 2.142 -8.597 1.00 83.06 180 ALA A CA 1
ATOM 1414 C C . ALA A 1 180 ? -10.308 0.716 -8.047 1.00 83.06 180 ALA A C 1
ATOM 1416 O O . ALA A 1 180 ? -9.875 0.406 -6.928 1.00 83.06 180 ALA A O 1
ATOM 1417 N N . PRO A 1 181 ? -10.977 -0.172 -8.810 1.00 83.00 181 PRO A N 1
ATOM 1418 C CA . PRO A 1 181 ? -11.010 -1.607 -8.520 1.00 83.00 181 PRO A CA 1
ATOM 1419 C C . PRO A 1 181 ? -9.601 -2.206 -8.534 1.00 83.00 181 PRO A C 1
ATOM 1421 O O . PRO A 1 181 ? -8.790 -1.831 -9.377 1.00 83.00 181 PRO A O 1
ATOM 1424 N N . GLY A 1 182 ? -9.302 -3.120 -7.611 1.00 80.81 182 GLY A N 1
ATOM 1425 C CA . GLY A 1 182 ? -7.997 -3.772 -7.551 1.00 80.81 182 GLY A CA 1
ATOM 1426 C C . GLY A 1 182 ? -7.830 -4.894 -8.579 1.00 80.81 182 GLY A C 1
ATOM 1427 O O . GLY A 1 182 ? -8.775 -5.287 -9.259 1.00 80.81 182 GLY A O 1
ATOM 1428 N N . TYR A 1 183 ? -6.610 -5.428 -8.675 1.00 74.69 183 TYR A N 1
ATOM 1429 C CA . TYR A 1 183 ? -6.285 -6.542 -9.575 1.00 74.69 183 TYR A CA 1
ATOM 1430 C C . TYR A 1 183 ? -6.989 -7.860 -9.235 1.00 74.69 183 TYR A C 1
ATOM 1432 O O . TYR A 1 183 ? -7.271 -8.665 -10.118 1.00 74.69 183 TYR A O 1
ATOM 1440 N N . TYR A 1 184 ? -7.269 -8.074 -7.956 1.00 75.69 184 TYR A N 1
ATOM 1441 C CA . TYR A 1 184 ? -8.034 -9.201 -7.439 1.00 75.69 184 TYR A CA 1
ATOM 1442 C C . TYR A 1 184 ? -9.423 -8.725 -7.012 1.00 75.69 184 TYR A C 1
ATOM 1444 O O . TYR A 1 184 ? -9.564 -7.576 -6.587 1.00 75.69 184 TYR A O 1
ATOM 1452 N N . ALA A 1 185 ? -10.430 -9.597 -7.100 1.00 75.38 185 ALA A N 1
ATOM 1453 C CA . ALA A 1 185 ? -11.834 -9.265 -6.821 1.00 75.38 185 ALA A CA 1
ATOM 1454 C C . ALA A 1 185 ? -12.069 -8.685 -5.410 1.00 75.38 185 ALA A C 1
ATOM 1456 O O . ALA A 1 185 ? -12.980 -7.888 -5.198 1.00 75.38 185 ALA A O 1
ATOM 1457 N N . ASP A 1 186 ? -11.229 -9.079 -4.460 1.00 80.69 186 ASP A N 1
ATOM 1458 C CA . ASP A 1 186 ? -11.209 -8.662 -3.061 1.00 80.69 186 ASP A CA 1
ATOM 1459 C C . ASP A 1 186 ? -10.267 -7.475 -2.787 1.00 80.69 186 ASP A C 1
ATOM 1461 O O . ASP A 1 186 ? -10.360 -6.830 -1.743 1.00 80.69 186 ASP A O 1
ATOM 1465 N N . SER A 1 187 ? -9.386 -7.139 -3.730 1.00 82.69 187 SER A N 1
ATOM 1466 C CA . SER A 1 187 ? -8.423 -6.044 -3.603 1.00 82.69 187 SER A CA 1
ATOM 1467 C C . SER A 1 187 ? -8.953 -4.718 -4.142 1.00 82.69 187 SER A C 1
ATOM 1469 O O . SER A 1 187 ? -9.813 -4.679 -5.028 1.00 82.69 187 SER A O 1
ATOM 1471 N N . ARG A 1 188 ? -8.416 -3.597 -3.647 1.00 87.75 188 ARG A N 1
ATOM 1472 C CA . ARG A 1 188 ? -8.844 -2.250 -4.062 1.00 87.75 188 ARG A CA 1
ATOM 1473 C C . ARG A 1 188 ? -7.695 -1.253 -4.080 1.00 87.75 188 ARG A C 1
ATOM 1475 O O . ARG A 1 188 ? -6.756 -1.376 -3.298 1.00 87.75 188 ARG A O 1
ATOM 1482 N N . PHE A 1 189 ? -7.789 -0.250 -4.954 1.00 85.94 189 PHE A N 1
ATOM 1483 C CA . PHE A 1 189 ? -6.901 0.910 -4.928 1.00 85.94 189 PHE A CA 1
ATOM 1484 C C . PHE A 1 189 ? -7.533 2.063 -4.152 1.00 85.94 189 PHE A C 1
ATOM 1486 O O . PHE A 1 189 ? -8.713 2.385 -4.327 1.00 85.94 189 PHE A O 1
ATOM 1493 N N . TYR A 1 190 ? -6.709 2.736 -3.362 1.00 87.25 190 TYR A N 1
ATOM 1494 C CA . TYR A 1 190 ? -7.044 3.918 -2.581 1.00 87.25 190 TYR A CA 1
ATOM 1495 C C . TYR A 1 190 ? -6.160 5.091 -2.999 1.00 87.25 190 TYR A C 1
ATOM 1497 O O . TYR A 1 190 ? -5.030 4.902 -3.454 1.00 87.25 190 TYR A O 1
ATOM 1505 N N . ARG A 1 191 ? -6.677 6.314 -2.872 1.00 86.12 191 ARG A N 1
ATOM 1506 C CA . ARG A 1 191 ? -5.886 7.524 -3.120 1.00 86.12 191 ARG A CA 1
ATOM 1507 C C . ARG A 1 191 ? -4.825 7.685 -2.041 1.00 86.12 191 ARG A C 1
ATOM 1509 O O . ARG A 1 191 ? -5.092 7.418 -0.871 1.00 86.12 191 ARG A O 1
ATOM 1516 N N . SER A 1 192 ? -3.653 8.159 -2.449 1.00 84.25 192 SER A N 1
ATOM 1517 C CA . SER A 1 192 ? -2.567 8.500 -1.544 1.00 84.25 192 SER A CA 1
ATOM 1518 C C . SER A 1 192 ? -2.195 9.977 -1.688 1.00 84.25 192 SER A C 1
ATOM 1520 O O . SER A 1 192 ? -2.121 10.476 -2.815 1.00 84.25 192 SER A O 1
ATOM 1522 N N . PRO A 1 193 ? -1.929 10.693 -0.576 1.00 77.62 193 PRO A N 1
ATOM 1523 C CA . PRO A 1 193 ? -1.387 12.049 -0.639 1.00 77.62 193 PRO A CA 1
ATOM 1524 C C . PRO A 1 193 ? 0.098 12.054 -1.040 1.00 77.62 193 PRO A C 1
ATOM 1526 O O . PRO A 1 193 ? 0.662 13.114 -1.317 1.00 77.62 193 PRO A O 1
ATOM 1529 N N . LEU A 1 194 ? 0.746 10.884 -1.060 1.00 71.38 194 LEU A N 1
ATOM 1530 C CA . LEU A 1 194 ? 2.137 10.744 -1.459 1.00 71.38 194 LEU A CA 1
ATOM 1531 C C . LEU A 1 194 ? 2.295 11.053 -2.953 1.00 71.38 194 LEU A C 1
ATOM 1533 O O . LEU A 1 194 ? 1.465 10.693 -3.789 1.00 71.38 194 LEU A O 1
ATOM 1537 N N . THR A 1 195 ? 3.394 11.715 -3.300 1.00 64.19 195 THR A N 1
ATOM 1538 C CA . THR A 1 195 ? 3.795 11.881 -4.701 1.00 64.19 195 THR A CA 1
ATOM 1539 C C . THR A 1 195 ? 4.524 10.613 -5.157 1.00 64.19 195 THR A C 1
ATOM 1541 O O . THR A 1 195 ? 5.241 10.001 -4.370 1.00 64.19 195 THR A O 1
ATOM 1544 N N . GLY A 1 196 ? 4.355 10.203 -6.418 1.00 52.94 196 GLY A N 1
ATOM 1545 C CA . GLY A 1 196 ? 4.980 9.000 -6.998 1.00 52.94 196 GLY A CA 1
ATOM 1546 C C . GLY A 1 196 ? 6.517 9.001 -6.987 1.00 52.94 196 GLY A C 1
ATOM 1547 O O . GLY A 1 196 ? 7.147 7.969 -7.195 1.00 52.94 196 GLY A O 1
ATOM 1548 N N . THR A 1 197 ? 7.138 10.138 -6.687 1.00 46.09 197 THR A N 1
ATOM 1549 C CA . THR A 1 197 ? 8.505 10.214 -6.181 1.00 46.09 197 THR A CA 1
ATOM 1550 C C . THR A 1 197 ? 8.448 10.161 -4.660 1.00 46.09 197 THR A C 1
ATOM 1552 O O . THR A 1 197 ? 7.959 11.105 -4.044 1.00 46.09 197 THR A O 1
ATOM 1555 N N . LEU A 1 198 ? 8.966 9.087 -4.051 1.00 37.62 198 LEU A N 1
ATOM 1556 C CA . LEU A 1 198 ? 9.207 8.988 -2.606 1.00 37.62 198 LEU A CA 1
ATOM 1557 C C . LEU A 1 198 ? 10.143 10.129 -2.160 1.00 37.62 198 LEU A C 1
ATOM 1559 O O . LEU A 1 198 ? 11.356 9.971 -2.049 1.00 37.62 198 LEU A O 1
ATOM 1563 N N . VAL A 1 199 ? 9.582 11.319 -1.962 1.00 32.47 199 VAL A N 1
ATOM 1564 C CA . VAL A 1 199 ? 10.224 12.459 -1.321 1.00 32.47 199 VAL A CA 1
ATOM 1565 C C . VAL A 1 199 ? 9.839 12.362 0.140 1.00 32.47 199 VAL A C 1
ATOM 1567 O O . VAL A 1 199 ? 8.717 12.663 0.538 1.00 32.47 199 VAL A O 1
ATOM 1570 N N . GLN A 1 200 ? 10.796 11.881 0.922 1.00 34.06 200 GLN A N 1
ATOM 1571 C CA . GLN A 1 200 ? 10.740 11.819 2.369 1.00 34.06 200 GLN A CA 1
ATOM 1572 C C . GLN A 1 200 ? 10.465 13.231 2.902 1.00 34.06 200 GLN A C 1
ATOM 1574 O O . GLN A 1 200 ? 11.294 14.136 2.768 1.00 34.06 200 GLN A O 1
ATOM 1579 N N . ARG A 1 201 ? 9.272 13.440 3.466 1.00 33.00 201 ARG A N 1
ATOM 1580 C CA . ARG A 1 201 ? 8.936 14.668 4.183 1.00 33.00 201 ARG A CA 1
ATOM 1581 C C . ARG A 1 201 ? 9.786 14.664 5.451 1.00 33.00 201 ARG A C 1
ATOM 1583 O O . ARG A 1 201 ? 9.478 13.964 6.405 1.00 33.00 201 ARG A O 1
ATOM 1590 N N . ARG A 1 202 ? 10.908 15.386 5.432 1.00 36.50 202 ARG A N 1
ATOM 1591 C CA . ARG A 1 202 ? 11.671 15.679 6.646 1.00 36.50 202 ARG A CA 1
ATOM 1592 C C . ARG A 1 202 ? 10.764 16.550 7.514 1.00 36.50 202 ARG A C 1
ATOM 1594 O O . ARG A 1 202 ? 10.537 17.708 7.174 1.00 36.50 202 ARG A O 1
ATOM 1601 N N . THR A 1 203 ? 10.196 15.988 8.573 1.00 37.12 203 THR A N 1
ATOM 1602 C CA . THR A 1 203 ? 9.633 16.776 9.671 1.00 37.12 203 THR A CA 1
ATOM 1603 C C . THR A 1 203 ? 10.788 17.575 10.265 1.00 37.12 203 THR A C 1
ATOM 1605 O O . THR A 1 203 ? 11.740 16.995 10.783 1.00 37.12 203 THR A O 1
ATOM 1608 N N . GLY A 1 204 ? 10.771 18.886 10.036 1.00 36.91 204 GLY A N 1
ATOM 1609 C CA . GLY A 1 204 ? 11.667 19.824 10.696 1.00 36.91 204 GLY A CA 1
ATOM 1610 C C . GLY A 1 204 ? 11.157 20.090 12.105 1.00 36.91 204 GLY A C 1
ATOM 1611 O O . GLY A 1 204 ? 9.950 20.254 12.289 1.00 36.91 204 GLY A O 1
ATOM 1612 N N . GLU A 1 205 ? 12.091 20.072 13.048 1.00 33.12 205 GLU A N 1
ATOM 1613 C CA . GLU A 1 205 ? 11.985 20.746 14.344 1.00 33.12 205 GLU A CA 1
ATOM 1614 C C . GLU A 1 205 ? 11.846 22.265 14.162 1.00 33.12 205 GLU A C 1
ATOM 1616 O O . GLU A 1 205 ? 12.391 22.794 13.158 1.00 33.12 205 GLU A O 1
#

Radius of gyration: 26.83 Å; Cα contacts (8 Å, |Δi|>4): 279; chains: 1; bounding box: 64×57×80 Å

pLDDT: mean 71.79, std 16.11, range [32.47, 90.5]

Nearest PDB structures (foldseek):
  8tm5-assembly1_H  TM=1.558E-01  e=4.322E-01  Homo sapiens
  6ht6-assembly1_B  TM=2.746E-01  e=6.867E+00  Trametes versicolor
  6ptv-assembly1_A  TM=1.631E-01  e=4.787E+00  Rickettsia rickettsii str. 'Sheila Smith'